Protein AF-A0AAN8W2J1-F1 (afdb_monomer)

Sequence (344 aa):
MVTTVATNALLERKDERIAICVTRDFRDLQQIGNQAHQNIFDLTEIIEVDERIELILGLEKRHSSESVIKGISGDLVRVVRPLNEEAALKPLIKRLLEKGISCSAVVLMHSYTYPQHEILVEKLALNLGLRHVSLCPALTLMVRALPRGLTASVDAYVVPFDEGLSKVNVLFMQSDGGLAAESRFSGHKAVLSGPAERPLIVFDMGGKSTDVSRYAEIAGAIIQAPQLDINTVAVGGYVIPDYFPSIFGPNDDQPLEVKETRENFDDLAKPINSYRKSQDQSGKDMTVQKIALGFVNVANETMRRPIRQWTEIKGHETRNHALACFCGAGPQHACAIARSLGMK

Radius of gyration: 26.15 Å; Cα contacts (8 Å, |Δi|>4): 560; chains: 1; bounding box: 58×49×84 Å

pLDDT: mean 74.49, std 17.51, range [28.78, 94.44]

Solvent-accessible surface area (backbone atoms only — not comparable to full-atom values): 19750 Å² total; per-residue (Å²): 86,84,67,64,59,61,55,45,42,69,72,66,65,78,65,78,50,34,32,37,40,23,28,53,96,41,74,54,50,72,77,56,58,83,76,70,90,67,89,82,64,87,58,58,50,77,43,67,40,73,45,36,66,43,78,62,54,90,84,61,82,82,77,69,99,63,80,72,42,75,27,80,74,68,50,43,32,34,73,79,34,68,76,48,59,76,86,61,45,47,60,56,53,51,54,36,49,75,70,68,31,42,26,23,17,38,40,54,70,63,24,45,32,51,44,64,63,55,55,52,50,43,54,52,40,47,75,76,63,37,79,46,69,25,51,24,53,82,74,41,64,56,92,52,64,60,49,37,35,54,42,17,43,48,20,30,63,37,53,80,70,74,87,78,58,88,88,56,97,59,41,35,42,20,14,73,54,47,76,30,45,69,94,71,54,50,33,66,37,42,49,52,55,73,86,76,98,53,43,26,34,38,34,34,15,37,81,64,41,23,39,36,26,46,48,57,101,69,89,88,72,77,54,92,58,67,62,40,56,66,48,80,44,81,45,62,59,87,80,60,63,94,81,50,78,39,60,35,72,101,78,45,63,34,62,76,67,62,66,62,53,47,52,54,38,54,59,53,38,52,62,54,38,52,54,48,39,75,78,36,78,85,58,78,75,68,51,57,69,57,51,56,50,45,53,56,50,52,46,43,51,62,58,40,50,57,60,47,50,58,36,42,74,74,74,41,64,55,44,76,30,50,78,47,61,33,63,90,28,16,64,79,46,39,66,64,38,36,55,76,48,57,34,125

Mean predicted aligned error: 16.14 Å

Organism: NCBI:txid194707

Nearest PDB structures (foldseek):
  7nsh-assembly1_BS  TM=4.077E-01  e=3.280E-01  Sus scrofa
  8wgq-assembly1_A  TM=5.090E-01  e=2.209E+00  Dickeya chrysanthemi
  1hg1-assembly1_A  TM=5.114E-01  e=2.499E+00  Dickeya chrysanthemi
  5hw0-assembly1_B  TM=5.076E-01  e=3.196E+00  Dickeya chrysanthemi

Structure (mmCIF, N/CA/C/O backbone):
data_AF-A0AAN8W2J1-F1
#
_entry.id   AF-A0AAN8W2J1-F1
#
loop_
_atom_site.group_PDB
_atom_site.id
_atom_site.type_symbol
_atom_site.label_atom_id
_atom_site.label_alt_id
_atom_site.label_comp_id
_atom_site.label_asym_id
_atom_site.label_entity_id
_atom_site.label_seq_id
_atom_site.pdbx_PDB_ins_code
_atom_site.Cartn_x
_atom_site.Cartn_y
_atom_site.Cartn_z
_atom_site.occupancy
_atom_site.B_iso_or_equiv
_atom_site.auth_seq_id
_atom_site.auth_comp_id
_atom_site.auth_asym_id
_atom_site.auth_atom_id
_atom_site.pdbx_PDB_model_num
ATOM 1 N N . MET A 1 1 ? -16.458 -5.686 -6.904 1.00 41.75 1 MET A N 1
ATOM 2 C CA . MET A 1 1 ? -15.872 -6.237 -5.673 1.00 41.75 1 MET A CA 1
ATOM 3 C C . MET A 1 1 ? -14.847 -5.247 -5.151 1.00 41.75 1 MET A C 1
ATOM 5 O O . MET A 1 1 ? -14.019 -4.782 -5.926 1.00 41.75 1 MET A O 1
ATOM 9 N N . VAL A 1 2 ? -14.962 -4.881 -3.875 1.00 40.50 2 VAL A N 1
ATOM 10 C CA . VAL A 1 2 ? -13.971 -4.086 -3.135 1.00 40.50 2 VAL A CA 1
ATOM 11 C C . VAL A 1 2 ? -13.303 -5.064 -2.176 1.00 40.50 2 VAL A C 1
ATOM 13 O O . VAL A 1 2 ? -14.011 -5.817 -1.510 1.00 40.50 2 VAL A O 1
ATOM 16 N N . THR A 1 3 ? -11.974 -5.124 -2.158 1.00 48.91 3 THR A N 1
ATOM 17 C CA . THR A 1 3 ? -11.228 -6.104 -1.359 1.00 48.91 3 THR A CA 1
ATOM 18 C C . THR A 1 3 ? -10.074 -5.425 -0.634 1.00 48.91 3 THR A C 1
ATOM 20 O O . THR A 1 3 ? -9.352 -4.626 -1.222 1.00 48.91 3 THR A O 1
ATOM 23 N N . THR A 1 4 ? -9.895 -5.740 0.650 1.00 48.75 4 THR A N 1
ATOM 24 C CA . THR A 1 4 ? -8.743 -5.289 1.446 1.00 48.75 4 THR A CA 1
ATOM 25 C C . THR A 1 4 ? -7.555 -6.238 1.310 1.00 48.75 4 THR A C 1
ATOM 27 O O . THR A 1 4 ? -6.543 -6.044 1.974 1.00 48.75 4 THR A O 1
ATOM 30 N N . VAL A 1 5 ? -7.660 -7.288 0.487 1.00 57.06 5 VAL A N 1
ATOM 31 C CA . VAL A 1 5 ? -6.642 -8.342 0.420 1.00 57.06 5 VAL A CA 1
ATOM 32 C C . VAL A 1 5 ? -5.320 -7.819 -0.137 1.00 57.06 5 VAL A C 1
ATOM 34 O O . VAL A 1 5 ? -4.280 -8.129 0.427 1.00 57.06 5 VAL A O 1
ATOM 37 N N . ALA A 1 6 ? -5.348 -6.936 -1.140 1.00 53.78 6 ALA A N 1
ATOM 38 C CA . ALA A 1 6 ? -4.148 -6.276 -1.662 1.00 53.78 6 ALA A CA 1
ATOM 39 C C . ALA A 1 6 ? -3.399 -5.474 -0.579 1.00 53.78 6 ALA A C 1
ATOM 41 O O . ALA A 1 6 ? -2.182 -5.584 -0.432 1.00 53.78 6 ALA A O 1
ATOM 42 N N . THR A 1 7 ? -4.137 -4.694 0.214 1.00 52.44 7 THR A N 1
ATOM 43 C CA . THR A 1 7 ? -3.581 -3.906 1.322 1.00 52.44 7 THR A CA 1
ATOM 44 C C . THR A 1 7 ? -3.081 -4.814 2.448 1.00 52.44 7 THR A C 1
ATOM 46 O O . THR A 1 7 ? -1.985 -4.611 2.967 1.00 52.44 7 THR A O 1
ATOM 49 N N . ASN A 1 8 ? -3.839 -5.856 2.794 1.00 54.88 8 ASN A N 1
ATOM 50 C CA . ASN A 1 8 ? -3.467 -6.815 3.832 1.00 54.88 8 ASN A CA 1
ATOM 51 C C . ASN A 1 8 ? -2.242 -7.648 3.435 1.00 54.88 8 ASN A C 1
ATOM 53 O O . ASN A 1 8 ? -1.394 -7.883 4.286 1.00 54.88 8 ASN A O 1
ATOM 57 N N . ALA A 1 9 ? -2.090 -8.031 2.165 1.00 60.47 9 ALA A N 1
ATOM 58 C CA . ALA A 1 9 ? -0.901 -8.722 1.668 1.00 60.47 9 ALA A CA 1
ATOM 59 C C . ALA A 1 9 ? 0.365 -7.877 1.898 1.00 60.47 9 ALA A C 1
ATOM 61 O O . ALA A 1 9 ? 1.359 -8.369 2.437 1.00 60.47 9 ALA A O 1
ATOM 62 N N . LEU A 1 10 ? 0.304 -6.576 1.582 1.00 58.62 10 LEU A N 1
ATOM 63 C CA . LEU A 1 10 ? 1.410 -5.633 1.797 1.00 58.62 10 LEU A CA 1
ATOM 64 C C . LEU A 1 10 ? 1.724 -5.410 3.287 1.00 58.62 10 LEU A C 1
ATOM 66 O O . LEU A 1 10 ? 2.893 -5.304 3.662 1.00 58.62 10 LEU A O 1
ATOM 70 N N . LEU A 1 11 ? 0.697 -5.333 4.141 1.00 55.25 11 LEU A N 1
ATOM 71 C CA . LEU A 1 11 ? 0.857 -5.092 5.580 1.00 55.25 11 LEU A CA 1
ATOM 72 C C . LEU A 1 11 ? 1.322 -6.337 6.342 1.00 55.25 11 LEU A C 1
ATOM 74 O O . LEU A 1 11 ? 2.205 -6.251 7.196 1.00 55.25 11 LEU A O 1
ATOM 78 N N . GLU A 1 12 ? 0.727 -7.492 6.048 1.00 57.38 12 GLU A N 1
ATOM 79 C CA . GLU A 1 12 ? 0.980 -8.744 6.759 1.00 57.38 12 GLU A CA 1
ATOM 80 C C . GLU A 1 12 ? 2.241 -9.460 6.261 1.00 57.38 12 GLU A C 1
ATOM 82 O O . GLU A 1 12 ? 2.747 -10.330 6.971 1.00 57.38 12 GLU A O 1
ATOM 87 N N . ARG A 1 13 ? 2.780 -9.083 5.088 1.00 61.56 13 ARG A N 1
ATOM 88 C CA . ARG A 1 13 ? 3.998 -9.667 4.490 1.00 61.56 13 ARG A CA 1
ATOM 89 C C . ARG A 1 13 ? 3.922 -11.188 4.324 1.00 61.56 13 ARG A C 1
ATOM 91 O O . ARG A 1 13 ? 4.933 -11.881 4.449 1.00 61.56 13 ARG A O 1
ATOM 98 N N . LYS A 1 14 ? 2.716 -11.718 4.120 1.00 53.69 14 LYS A N 1
ATOM 99 C CA . LYS A 1 14 ? 2.457 -13.163 4.139 1.00 53.69 14 LYS A CA 1
ATOM 100 C C . LYS A 1 14 ? 2.644 -13.854 2.787 1.00 53.69 14 LYS A C 1
ATOM 102 O O . LYS A 1 14 ? 2.692 -15.080 2.779 1.00 53.69 14 LYS A O 1
ATOM 107 N N . ASP A 1 15 ? 2.799 -13.101 1.698 1.00 58.34 15 ASP A N 1
ATOM 108 C CA . ASP A 1 15 ? 2.795 -13.641 0.331 1.00 58.34 15 ASP A CA 1
ATOM 109 C C . ASP A 1 15 ? 4.176 -13.720 -0.349 1.00 58.34 15 ASP A C 1
ATOM 111 O O . ASP A 1 15 ? 5.184 -13.226 0.171 1.00 58.34 15 ASP A O 1
ATOM 115 N N . GLU A 1 16 ? 4.190 -14.401 -1.508 1.00 63.56 16 GLU A N 1
ATOM 116 C CA . GLU A 1 16 ? 5.341 -14.823 -2.322 1.00 63.56 16 GLU A CA 1
ATOM 117 C C . GLU A 1 16 ? 6.436 -13.752 -2.480 1.00 63.56 16 GLU A C 1
ATOM 119 O O . GLU A 1 16 ? 6.183 -12.574 -2.730 1.00 63.56 16 GLU A O 1
ATOM 124 N N . ARG A 1 17 ? 7.702 -14.180 -2.384 1.00 76.69 17 ARG A N 1
ATOM 125 C CA . ARG A 1 17 ? 8.853 -13.312 -2.672 1.00 76.69 17 ARG A CA 1
ATOM 126 C C . ARG A 1 17 ? 8.833 -12.928 -4.147 1.00 76.69 17 ARG A C 1
ATOM 128 O O . ARG A 1 17 ? 8.701 -13.801 -5.002 1.00 76.69 17 ARG A O 1
ATOM 135 N N . ILE A 1 18 ? 9.050 -11.649 -4.435 1.00 86.44 18 ILE A N 1
ATOM 136 C CA . ILE A 1 18 ? 9.177 -11.148 -5.807 1.00 86.44 18 ILE A CA 1
ATOM 137 C C . ILE A 1 18 ? 10.634 -10.844 -6.143 1.00 86.44 18 ILE A C 1
ATOM 139 O O . ILE A 1 18 ? 11.455 -10.573 -5.262 1.00 86.44 18 ILE A O 1
ATOM 143 N N . ALA A 1 19 ? 10.952 -10.846 -7.433 1.00 90.12 19 ALA A N 1
ATOM 144 C CA . ALA A 1 19 ? 12.236 -10.369 -7.928 1.00 90.12 19 ALA A CA 1
ATOM 145 C C . ALA A 1 19 ? 12.126 -9.000 -8.594 1.00 90.12 19 ALA A C 1
ATOM 147 O O . ALA A 1 19 ? 11.118 -8.680 -9.219 1.00 90.12 19 ALA A O 1
ATOM 148 N N . ILE A 1 20 ? 13.194 -8.214 -8.538 1.00 90.31 20 ILE A N 1
ATOM 149 C CA . ILE A 1 20 ? 13.268 -6.913 -9.199 1.00 90.31 20 ILE A CA 1
ATOM 150 C C . ILE A 1 20 ? 14.443 -6.923 -10.165 1.00 90.31 20 ILE A C 1
ATOM 152 O O . ILE A 1 20 ? 15.595 -7.034 -9.753 1.00 90.31 20 ILE A O 1
ATOM 156 N N . CYS A 1 21 ? 14.142 -6.789 -11.451 1.00 92.44 21 CYS A N 1
ATOM 157 C CA . CYS A 1 21 ? 15.126 -6.656 -12.514 1.00 92.44 21 CYS A CA 1
ATOM 158 C C . CYS A 1 21 ? 15.455 -5.174 -12.709 1.00 92.44 21 CYS A C 1
ATOM 160 O O . CYS A 1 21 ? 14.606 -4.411 -13.164 1.00 92.44 21 CYS A O 1
ATOM 162 N N . VAL A 1 22 ? 16.677 -4.766 -12.385 1.00 93.19 22 VAL A N 1
ATOM 163 C CA . VAL A 1 22 ? 17.167 -3.389 -12.534 1.00 93.19 22 VAL A CA 1
ATOM 164 C C . VAL A 1 22 ? 18.313 -3.324 -13.532 1.00 93.19 22 VAL A C 1
ATOM 166 O O . VAL A 1 22 ? 19.000 -4.317 -13.754 1.00 93.19 22 VAL A O 1
ATOM 169 N N . THR A 1 23 ? 18.567 -2.157 -14.121 1.00 93.31 23 THR A N 1
ATOM 170 C CA . THR A 1 23 ? 19.783 -1.947 -14.919 1.00 93.31 23 THR A CA 1
ATOM 171 C C . THR A 1 23 ? 21.030 -2.217 -14.066 1.00 93.31 23 THR A C 1
ATOM 173 O O . THR A 1 23 ? 21.083 -1.849 -12.893 1.00 93.31 23 THR A O 1
ATOM 176 N N . ARG A 1 24 ? 22.060 -2.836 -14.649 1.00 91.06 24 ARG A N 1
ATOM 177 C CA . ARG A 1 24 ? 23.347 -3.070 -13.982 1.00 91.06 24 ARG A CA 1
ATOM 178 C C . ARG A 1 24 ? 23.932 -1.782 -13.389 1.00 91.06 24 ARG A C 1
ATOM 180 O O . ARG A 1 24 ? 23.863 -0.717 -14.014 1.00 91.06 24 ARG A O 1
ATOM 187 N N . ASP A 1 25 ? 24.508 -1.921 -12.196 1.00 90.94 25 ASP A N 1
ATOM 188 C CA . ASP A 1 25 ? 25.024 -0.868 -11.313 1.00 90.94 25 ASP A CA 1
ATOM 189 C C . ASP A 1 25 ? 23.933 -0.084 -10.549 1.00 90.94 25 ASP A C 1
ATOM 191 O O . ASP A 1 25 ? 24.246 0.853 -9.817 1.00 90.94 25 ASP A O 1
ATOM 195 N N . PHE A 1 26 ? 22.655 -0.469 -10.678 1.00 89.50 26 PHE A N 1
ATOM 196 C CA . PHE A 1 26 ? 21.522 0.123 -9.947 1.00 89.50 26 PHE A CA 1
ATOM 197 C C . PHE A 1 26 ? 20.881 -0.844 -8.944 1.00 89.50 26 PHE A C 1
ATOM 199 O O . PHE A 1 26 ? 19.748 -0.621 -8.513 1.00 89.50 26 PHE A O 1
ATOM 206 N N . ARG A 1 27 ? 21.596 -1.902 -8.533 1.00 87.31 27 ARG A N 1
ATOM 207 C CA . ARG A 1 27 ? 21.123 -2.867 -7.525 1.00 87.31 27 ARG A CA 1
ATOM 208 C C . ARG A 1 27 ? 20.562 -2.192 -6.275 1.00 87.31 27 ARG A C 1
ATOM 210 O O . ARG A 1 27 ? 19.486 -2.548 -5.810 1.00 87.31 27 ARG A O 1
ATOM 217 N N . ASP A 1 28 ? 21.261 -1.182 -5.776 1.00 83.75 28 ASP A N 1
ATOM 218 C CA . ASP A 1 28 ? 20.924 -0.544 -4.505 1.00 83.75 2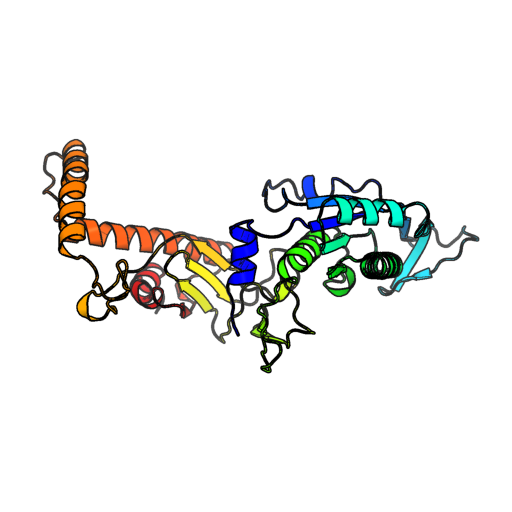8 ASP A CA 1
ATOM 219 C C . ASP A 1 28 ? 19.853 0.550 -4.652 1.00 83.75 28 ASP A C 1
ATOM 221 O O . ASP A 1 28 ? 19.522 1.216 -3.675 1.00 83.75 28 ASP A O 1
ATOM 225 N N . LEU A 1 29 ? 19.273 0.748 -5.846 1.00 82.69 29 LEU A N 1
ATOM 226 C CA . LEU A 1 29 ? 18.317 1.828 -6.123 1.00 82.69 29 LEU A CA 1
ATOM 227 C C . LEU A 1 29 ? 17.147 1.848 -5.127 1.00 82.69 29 LEU A C 1
ATOM 229 O O . LEU A 1 29 ? 16.787 2.915 -4.630 1.00 82.69 29 LEU A O 1
ATOM 233 N N . GLN A 1 30 ? 16.561 0.685 -4.823 1.00 71.50 30 GLN A N 1
ATOM 234 C CA . GLN A 1 30 ? 15.445 0.596 -3.875 1.00 71.50 30 GLN A CA 1
ATOM 235 C C . GLN A 1 30 ? 15.896 0.641 -2.410 1.00 71.50 30 GLN A C 1
ATOM 237 O O . GLN A 1 30 ? 15.172 1.186 -1.581 1.00 71.50 30 GLN A O 1
ATOM 242 N N . GLN A 1 31 ? 17.094 0.135 -2.098 1.00 70.31 31 GLN A N 1
ATOM 243 C CA . GLN A 1 31 ? 17.644 0.144 -0.739 1.00 70.31 31 GLN A CA 1
ATOM 244 C C . GLN A 1 31 ? 18.093 1.546 -0.307 1.00 70.31 31 GLN A C 1
ATOM 246 O O . GLN A 1 31 ? 17.841 1.958 0.823 1.00 70.31 31 GLN A O 1
ATOM 251 N N . ILE A 1 32 ? 18.732 2.299 -1.207 1.00 73.81 32 ILE A N 1
ATOM 252 C CA . ILE A 1 32 ? 19.079 3.711 -0.996 1.00 73.81 32 ILE A CA 1
ATOM 253 C C . ILE A 1 32 ? 17.794 4.533 -0.833 1.00 73.81 32 ILE A C 1
ATOM 255 O O . ILE A 1 32 ? 17.725 5.442 0.004 1.00 73.81 32 ILE A O 1
ATOM 259 N N . GLY A 1 33 ? 16.764 4.196 -1.618 1.00 68.50 33 GLY A N 1
ATOM 260 C CA . GLY A 1 33 ? 15.459 4.835 -1.558 1.00 68.50 33 GLY A CA 1
ATOM 261 C C . GLY A 1 33 ? 15.574 6.356 -1.692 1.00 68.50 33 GLY A C 1
ATOM 262 O O . GLY A 1 33 ? 16.269 6.880 -2.562 1.00 68.50 33 GLY A O 1
ATOM 263 N N . ASN A 1 34 ? 14.889 7.079 -0.809 1.00 59.88 34 ASN A N 1
ATOM 264 C CA . ASN A 1 34 ? 14.956 8.538 -0.680 1.00 59.88 34 ASN A CA 1
ATOM 265 C C . ASN A 1 34 ? 15.568 8.980 0.666 1.00 59.88 34 ASN A C 1
ATOM 267 O O . ASN A 1 34 ? 15.255 10.070 1.138 1.00 59.88 34 ASN A O 1
ATOM 271 N N . GLN A 1 35 ? 16.389 8.130 1.300 1.00 51.44 35 GLN A N 1
ATOM 272 C CA . GLN A 1 35 ? 16.934 8.306 2.660 1.00 51.44 35 GLN A CA 1
ATOM 273 C C . GLN A 1 35 ? 15.902 8.286 3.810 1.00 51.44 35 GLN A C 1
ATOM 275 O O . GLN A 1 35 ? 16.305 8.256 4.972 1.00 51.44 35 GLN A O 1
ATOM 280 N N . ALA A 1 36 ? 14.594 8.210 3.538 1.00 44.78 36 ALA A N 1
ATOM 281 C CA . ALA A 1 36 ? 13.583 7.931 4.556 1.00 44.78 36 ALA A CA 1
ATOM 282 C C . ALA A 1 36 ? 13.454 6.408 4.719 1.00 44.78 36 ALA A C 1
ATOM 284 O O . ALA A 1 36 ? 12.937 5.719 3.844 1.00 44.78 36 ALA A O 1
ATOM 285 N N . HIS A 1 37 ? 13.984 5.860 5.813 1.00 40.16 37 HIS A N 1
ATOM 286 C CA . HIS A 1 37 ? 13.966 4.418 6.066 1.00 40.16 37 HIS A CA 1
ATOM 287 C C . HIS A 1 37 ? 12.534 3.919 6.296 1.00 40.16 37 HIS A C 1
ATOM 289 O O . HIS A 1 37 ? 11.966 4.089 7.373 1.00 40.16 37 HIS A O 1
ATOM 295 N N . GLN A 1 38 ? 11.958 3.281 5.281 1.00 48.31 38 GLN A N 1
ATOM 296 C CA . GLN A 1 38 ? 10.734 2.497 5.390 1.00 48.31 38 GLN A CA 1
ATOM 297 C C . GLN A 1 38 ? 11.053 1.092 4.869 1.00 48.31 38 GLN A C 1
ATOM 299 O O . GLN A 1 38 ? 11.188 0.895 3.664 1.00 48.31 38 GLN A O 1
ATOM 304 N N . ASN A 1 39 ? 11.212 0.119 5.773 1.00 51.28 39 ASN A N 1
ATOM 305 C CA . ASN A 1 39 ? 11.564 -1.278 5.462 1.00 51.28 39 ASN A CA 1
ATOM 306 C C . ASN A 1 39 ? 10.396 -2.035 4.799 1.00 51.28 39 ASN A C 1
ATOM 308 O O . ASN A 1 39 ? 9.981 -3.085 5.283 1.00 51.28 39 ASN A O 1
ATOM 312 N N . ILE A 1 40 ? 9.798 -1.485 3.744 1.00 48.09 40 ILE A N 1
ATOM 313 C CA . ILE A 1 40 ? 8.617 -2.050 3.076 1.00 48.09 40 ILE A CA 1
ATOM 314 C C . ILE A 1 40 ? 9.027 -3.182 2.106 1.00 48.09 40 ILE A C 1
ATOM 316 O O . ILE A 1 40 ? 8.213 -4.048 1.814 1.00 48.09 40 ILE A O 1
ATOM 320 N N . PHE A 1 41 ? 10.301 -3.255 1.682 1.00 52.31 41 PHE A N 1
ATOM 321 C CA . PHE A 1 41 ? 10.753 -4.127 0.578 1.00 52.31 41 PHE A CA 1
ATOM 322 C C . PHE A 1 41 ? 11.836 -5.166 0.930 1.00 52.31 41 PHE A C 1
ATOM 324 O O . PHE A 1 41 ? 12.511 -5.672 0.034 1.00 52.31 41 PHE A O 1
ATOM 331 N N . ASP A 1 42 ? 11.960 -5.566 2.201 1.00 54.66 42 ASP A N 1
ATOM 332 C CA . ASP A 1 42 ? 12.907 -6.611 2.661 1.00 54.66 42 ASP A CA 1
ATOM 333 C C . ASP A 1 42 ? 12.678 -8.015 2.035 1.00 54.66 42 ASP A C 1
ATOM 335 O O . ASP A 1 42 ? 13.416 -8.956 2.318 1.00 54.66 42 ASP A O 1
ATOM 339 N N . LEU A 1 43 ? 11.662 -8.181 1.179 1.00 54.50 43 LEU A N 1
ATOM 340 C CA . LEU A 1 43 ? 11.258 -9.448 0.552 1.00 54.50 43 LEU A CA 1
ATOM 341 C C . LEU A 1 43 ? 11.665 -9.581 -0.928 1.00 54.50 43 LEU A C 1
ATOM 343 O O . LEU A 1 43 ? 11.105 -10.414 -1.642 1.00 54.50 43 LEU A O 1
ATOM 347 N N . THR A 1 44 ? 12.611 -8.768 -1.404 1.00 68.00 44 THR A N 1
ATOM 348 C CA . THR A 1 44 ? 12.903 -8.630 -2.840 1.00 68.00 44 THR A CA 1
ATOM 349 C C . THR A 1 44 ? 14.266 -9.212 -3.231 1.00 68.00 44 THR A C 1
ATOM 351 O O . THR A 1 44 ? 15.304 -8.863 -2.673 1.00 68.00 44 THR A O 1
ATOM 354 N N . GLU A 1 45 ? 14.282 -10.118 -4.212 1.00 84.19 45 GLU A N 1
ATOM 355 C CA . GLU A 1 45 ? 15.525 -10.592 -4.838 1.00 84.19 45 GLU A CA 1
ATOM 356 C C . GLU A 1 45 ? 15.884 -9.667 -6.007 1.00 84.19 45 GLU A C 1
ATOM 358 O O . GLU A 1 45 ? 15.109 -9.524 -6.949 1.00 84.19 45 GLU A O 1
ATOM 363 N N . ILE A 1 46 ? 17.059 -9.042 -5.976 1.00 87.19 46 ILE A N 1
ATOM 364 C CA . ILE A 1 46 ? 17.455 -8.069 -7.003 1.00 87.19 46 ILE A CA 1
ATOM 365 C C . ILE A 1 46 ? 18.317 -8.737 -8.076 1.00 87.19 46 ILE A C 1
ATOM 367 O O . ILE A 1 46 ? 19.314 -9.393 -7.766 1.00 87.19 46 ILE A O 1
ATOM 371 N N . ILE A 1 47 ? 17.955 -8.518 -9.339 1.00 88.81 47 ILE A N 1
ATOM 372 C CA . ILE A 1 47 ? 18.697 -8.941 -10.525 1.00 88.81 47 ILE A CA 1
ATOM 373 C C . ILE A 1 47 ? 19.188 -7.723 -11.284 1.00 88.81 47 ILE A C 1
ATOM 375 O O . ILE A 1 47 ? 18.416 -6.830 -11.610 1.00 88.81 47 ILE A O 1
ATOM 379 N N . GLU A 1 48 ? 20.466 -7.740 -11.641 1.00 90.56 48 GLU A N 1
ATOM 380 C CA . GLU A 1 48 ? 21.062 -6.739 -12.512 1.00 90.56 48 GLU A CA 1
ATOM 381 C C . GLU A 1 48 ? 21.060 -7.213 -13.966 1.00 90.56 48 GLU A C 1
ATOM 383 O O . GLU A 1 48 ? 21.643 -8.240 -14.314 1.00 90.56 48 GLU A O 1
ATOM 388 N N . VAL A 1 49 ? 20.403 -6.438 -14.818 1.00 89.62 49 VAL A N 1
ATOM 389 C CA . VAL A 1 49 ? 20.306 -6.647 -16.256 1.00 89.62 49 VAL A CA 1
ATOM 390 C C . VAL A 1 49 ? 21.384 -5.816 -16.937 1.00 89.62 49 VAL A C 1
ATOM 392 O O . VAL A 1 49 ? 21.431 -4.592 -16.799 1.00 89.62 49 VAL A O 1
ATOM 395 N N . ASP A 1 50 ? 22.269 -6.488 -17.671 1.00 90.88 50 ASP A N 1
ATOM 396 C CA . ASP A 1 50 ? 23.392 -5.845 -18.349 1.00 90.88 50 ASP A CA 1
ATOM 397 C C . ASP A 1 50 ? 22.960 -5.184 -19.668 1.00 90.88 50 ASP A C 1
ATOM 399 O O . ASP A 1 50 ? 23.181 -5.699 -20.762 1.00 90.88 50 ASP A O 1
ATOM 403 N N . GLU A 1 51 ? 22.297 -4.039 -19.543 1.00 90.31 51 GLU A N 1
ATOM 404 C CA . GLU A 1 51 ? 21.821 -3.199 -20.640 1.00 90.31 51 GLU A CA 1
ATOM 405 C C . GLU A 1 51 ? 22.156 -1.727 -20.361 1.00 90.31 51 GLU A C 1
ATOM 407 O O . GLU A 1 51 ? 22.410 -1.343 -19.215 1.00 90.31 51 GLU A O 1
ATOM 412 N N . ARG A 1 52 ? 22.219 -0.890 -21.401 1.00 92.25 52 ARG A N 1
ATOM 413 C CA . ARG A 1 52 ? 22.427 0.550 -21.218 1.00 92.25 52 ARG A CA 1
ATOM 414 C C . ARG A 1 52 ? 21.795 1.351 -22.347 1.00 92.25 52 ARG A C 1
ATOM 416 O O . ARG A 1 52 ? 22.230 1.274 -23.499 1.00 92.25 52 ARG A O 1
ATOM 423 N N . ILE A 1 53 ? 20.839 2.189 -21.964 1.00 91.38 53 ILE A N 1
ATOM 424 C CA . ILE A 1 53 ? 20.291 3.273 -22.775 1.00 91.38 53 ILE A CA 1
ATOM 425 C C . ILE A 1 53 ? 20.855 4.608 -22.287 1.00 91.38 53 ILE A C 1
ATOM 427 O O . ILE A 1 53 ? 20.898 4.867 -21.086 1.00 91.38 53 ILE A O 1
ATOM 431 N N . GLU A 1 54 ? 21.264 5.459 -23.222 1.00 89.94 54 GLU A N 1
ATOM 432 C CA . GLU A 1 54 ? 21.761 6.811 -22.965 1.00 89.94 54 GLU A CA 1
ATOM 433 C C . GLU A 1 54 ? 20.876 7.852 -23.661 1.00 89.94 54 GLU A C 1
ATOM 435 O O . GLU A 1 54 ? 20.425 7.642 -24.789 1.00 89.94 54 GLU A O 1
ATOM 440 N N . LEU A 1 55 ? 20.621 8.980 -22.993 1.00 88.62 55 LEU A N 1
ATOM 441 C CA . LEU A 1 55 ? 19.905 10.120 -23.568 1.00 88.62 55 LEU A CA 1
ATOM 442 C C . LEU A 1 55 ? 20.880 11.047 -24.294 1.00 88.62 55 LEU A C 1
ATOM 444 O O . LEU A 1 55 ? 21.835 11.533 -23.696 1.00 88.62 55 LEU A O 1
ATOM 448 N N . ILE A 1 56 ? 20.588 11.376 -25.550 1.00 84.81 56 ILE A N 1
ATOM 449 C CA . ILE A 1 56 ? 21.389 12.325 -26.324 1.00 84.81 56 ILE A CA 1
ATOM 450 C C . ILE A 1 56 ? 20.859 13.740 -26.092 1.00 84.81 56 ILE A C 1
ATOM 452 O O . ILE A 1 56 ? 19.801 14.127 -26.598 1.00 84.81 56 ILE A O 1
ATOM 456 N N . LEU A 1 57 ? 21.628 14.542 -25.356 1.00 77.44 57 LEU A N 1
ATOM 457 C CA . LEU A 1 57 ? 21.326 15.951 -25.110 1.00 77.44 57 LEU A CA 1
ATOM 458 C C . LEU A 1 57 ? 21.837 16.833 -26.262 1.00 77.44 57 LEU A C 1
ATOM 460 O O . LEU A 1 57 ? 22.799 16.509 -26.955 1.00 77.44 57 LEU A O 1
ATOM 464 N N . GLY A 1 58 ? 21.174 17.971 -26.493 1.00 63.00 58 GLY A N 1
ATOM 465 C CA . GLY A 1 58 ? 21.260 18.761 -27.734 1.00 63.00 58 GLY A CA 1
ATOM 466 C C . GLY A 1 58 ? 22.651 19.207 -28.218 1.00 63.00 58 GLY A C 1
ATOM 467 O O . GLY A 1 58 ? 22.767 19.577 -29.386 1.00 63.00 58 GLY A O 1
ATOM 468 N N . LEU A 1 59 ? 23.689 19.150 -27.378 1.00 55.03 59 LEU A N 1
ATOM 469 C CA . LEU A 1 59 ? 25.070 19.512 -27.724 1.00 55.03 59 LEU A CA 1
ATOM 470 C C . LEU A 1 59 ? 25.856 18.367 -28.395 1.00 55.03 59 LEU A C 1
ATOM 472 O O . LEU A 1 59 ? 26.815 18.637 -29.113 1.00 55.03 59 LEU A O 1
ATOM 476 N N . GLU A 1 60 ? 25.422 17.112 -28.249 1.00 55.66 60 GLU A N 1
ATOM 477 C CA . GLU A 1 60 ? 26.116 15.926 -28.785 1.00 55.66 60 GLU A CA 1
ATOM 478 C C . GLU A 1 60 ? 25.630 15.489 -30.175 1.00 55.66 60 GLU A C 1
ATOM 480 O O . GLU A 1 60 ? 26.165 14.556 -30.772 1.00 55.66 60 GLU A O 1
ATOM 485 N N . LYS A 1 61 ? 24.663 16.212 -30.755 1.00 53.62 61 LYS A N 1
ATOM 486 C CA . LYS A 1 61 ? 24.075 15.928 -32.081 1.00 53.62 61 LYS A CA 1
ATOM 487 C C . LYS A 1 61 ? 25.072 15.953 -33.253 1.00 53.62 61 LYS A C 1
ATOM 489 O O . LYS A 1 61 ? 24.668 15.698 -34.383 1.00 53.62 61 LYS A O 1
ATOM 494 N N . ARG A 1 62 ? 26.338 16.325 -33.028 1.00 49.72 62 ARG A N 1
ATOM 495 C CA . ARG A 1 62 ? 27.312 16.621 -34.091 1.00 49.72 62 ARG A CA 1
ATOM 496 C C . ARG A 1 62 ? 28.324 15.509 -34.387 1.00 49.72 62 ARG A C 1
ATOM 498 O O . ARG A 1 62 ? 28.955 15.596 -35.434 1.00 49.72 62 ARG A O 1
ATOM 505 N N . HIS A 1 63 ? 28.469 14.475 -33.548 1.00 50.56 63 HIS A N 1
ATOM 506 C CA . HIS A 1 63 ? 29.592 13.528 -33.689 1.00 50.56 63 HIS A CA 1
ATOM 507 C C . HIS A 1 63 ? 29.297 12.059 -33.330 1.00 50.56 63 HIS A C 1
ATOM 509 O O . HIS A 1 63 ? 30.087 11.437 -32.626 1.00 50.56 63 HIS A O 1
ATOM 515 N N . SER A 1 64 ? 28.225 11.442 -33.837 1.00 52.56 64 SER A N 1
ATOM 516 C CA . SER A 1 64 ? 28.124 9.974 -33.758 1.00 52.56 64 SER A CA 1
ATOM 517 C C . SER A 1 64 ? 27.598 9.345 -35.044 1.00 52.56 64 SER A C 1
ATOM 519 O O . SER A 1 64 ? 26.473 9.599 -35.458 1.00 52.56 64 SER A O 1
ATOM 521 N N . SER A 1 65 ? 28.413 8.471 -35.630 1.00 55.75 65 SER A N 1
ATOM 522 C CA . SER A 1 65 ? 28.073 7.498 -36.677 1.00 55.75 65 SER A CA 1
ATOM 523 C C . SER A 1 65 ? 27.239 6.311 -36.157 1.00 55.75 65 SER A C 1
ATOM 525 O O . SER A 1 65 ? 26.974 5.372 -36.902 1.00 55.75 65 SER A O 1
ATOM 527 N N . GLU A 1 66 ? 26.821 6.343 -34.889 1.00 61.94 66 GLU A N 1
ATOM 528 C CA . GLU A 1 66 ? 25.965 5.335 -34.260 1.00 61.94 66 GLU A CA 1
ATOM 529 C C . GLU A 1 66 ? 24.477 5.643 -34.472 1.00 61.94 66 GLU A C 1
ATOM 531 O O . GLU A 1 66 ? 24.054 6.800 -34.520 1.00 61.94 66 GLU A O 1
ATOM 536 N N . SER A 1 67 ? 23.671 4.585 -34.594 1.00 72.50 67 SER A N 1
ATOM 537 C CA . SER A 1 67 ? 22.230 4.665 -34.829 1.00 72.50 67 SER A CA 1
ATOM 538 C C . SER A 1 67 ? 21.506 5.302 -33.641 1.00 72.50 67 SER A C 1
ATOM 540 O O . SER A 1 67 ? 21.274 4.658 -32.616 1.00 72.50 67 SER A O 1
ATOM 542 N N . VAL A 1 68 ? 21.131 6.571 -33.791 1.00 84.38 68 VAL A N 1
ATOM 543 C CA . VAL A 1 68 ? 20.271 7.288 -32.846 1.00 84.38 68 VAL A CA 1
ATOM 544 C C . VAL A 1 68 ? 18.818 6.887 -33.074 1.00 84.38 68 VAL A C 1
ATOM 546 O O . VAL A 1 68 ? 18.334 6.901 -34.206 1.00 84.38 68 VAL A O 1
ATOM 549 N N . ILE A 1 69 ? 18.107 6.571 -31.996 1.00 89.00 69 ILE A N 1
ATOM 550 C CA . ILE A 1 69 ? 16.693 6.197 -32.033 1.00 89.00 69 ILE A CA 1
ATOM 551 C C . ILE A 1 69 ? 15.885 7.308 -31.365 1.00 89.00 69 ILE A C 1
ATOM 553 O O . ILE A 1 69 ? 16.295 7.871 -30.355 1.00 89.00 69 ILE A O 1
ATOM 557 N N . LYS A 1 70 ? 14.721 7.641 -31.921 1.00 88.88 70 LYS A N 1
ATOM 558 C CA . LYS A 1 70 ? 13.767 8.532 -31.256 1.00 88.88 70 LYS A CA 1
ATOM 559 C C . LYS A 1 70 ? 12.865 7.698 -30.344 1.00 88.88 70 LYS A C 1
ATOM 561 O O . LYS A 1 70 ? 12.143 6.834 -30.836 1.00 88.88 70 LYS A O 1
ATOM 566 N N . GLY A 1 71 ? 12.936 7.937 -29.039 1.00 86.75 71 GLY A N 1
ATOM 567 C CA . GLY A 1 71 ? 12.102 7.289 -28.031 1.00 86.75 71 GLY A CA 1
ATOM 568 C C . GLY A 1 71 ? 10.654 7.784 -28.052 1.00 86.75 71 GLY A C 1
ATOM 569 O O . GLY A 1 71 ? 10.320 8.777 -28.707 1.00 86.75 71 GLY A O 1
ATOM 570 N N . ILE A 1 72 ? 9.777 7.097 -27.319 1.00 87.50 72 ILE A N 1
ATOM 571 C CA . ILE A 1 72 ? 8.326 7.361 -27.317 1.00 87.50 72 ILE A CA 1
ATOM 572 C C . ILE A 1 72 ? 7.963 8.729 -26.725 1.00 87.50 72 ILE A C 1
ATOM 574 O O . ILE A 1 72 ? 6.974 9.329 -27.137 1.00 87.50 72 ILE A O 1
ATOM 578 N N . SER A 1 73 ? 8.783 9.258 -25.812 1.00 83.00 73 SER A N 1
ATOM 579 C CA . SER A 1 73 ? 8.634 10.612 -25.256 1.00 83.00 73 SER A CA 1
ATOM 580 C C . SER A 1 73 ? 9.062 11.715 -26.234 1.00 83.00 73 SER A C 1
ATOM 582 O O . SER A 1 73 ? 8.846 12.894 -25.970 1.00 83.00 73 SER A O 1
ATOM 584 N N . GLY A 1 74 ? 9.682 11.349 -27.360 1.00 83.94 74 GLY A N 1
ATOM 585 C CA . GLY A 1 74 ? 10.296 12.275 -28.308 1.00 83.94 74 GLY A CA 1
ATOM 586 C C . GLY A 1 74 ? 11.781 12.546 -28.057 1.00 83.94 74 GLY A C 1
ATOM 587 O O . GLY A 1 74 ? 12.415 13.168 -28.914 1.00 83.94 74 GLY A O 1
ATOM 588 N N . ASP A 1 75 ? 12.335 12.050 -26.946 1.00 86.81 75 ASP A N 1
ATOM 589 C CA . ASP A 1 75 ? 13.764 12.120 -26.641 1.00 86.81 75 ASP A CA 1
ATOM 590 C C . ASP A 1 75 ? 14.589 11.302 -27.643 1.00 86.81 75 ASP A C 1
ATOM 592 O O . ASP A 1 75 ? 14.127 10.307 -28.203 1.00 86.81 75 ASP A O 1
ATOM 596 N N . LEU A 1 76 ? 15.831 11.720 -27.878 1.00 89.62 76 LEU A N 1
ATOM 597 C CA . LEU A 1 76 ? 16.782 10.939 -28.662 1.00 89.62 76 LEU A CA 1
ATOM 598 C C . LEU A 1 76 ? 17.564 10.035 -27.718 1.00 89.62 76 LEU A C 1
ATOM 600 O O . LEU A 1 76 ? 18.159 10.509 -26.753 1.00 89.62 76 LEU A O 1
ATOM 604 N N . VAL A 1 77 ? 17.568 8.744 -28.014 1.00 90.69 77 VAL A N 1
ATOM 605 C CA . VAL A 1 77 ? 18.243 7.723 -27.222 1.00 90.69 77 VAL A CA 1
ATOM 606 C C . VAL A 1 77 ? 19.275 6.984 -28.057 1.00 90.69 77 VAL A C 1
ATOM 608 O O . VAL A 1 77 ? 19.144 6.833 -29.276 1.00 90.69 77 VAL A O 1
ATOM 611 N N . ARG A 1 78 ? 20.299 6.493 -27.371 1.00 91.12 78 ARG A N 1
ATOM 612 C CA . ARG A 1 78 ? 21.318 5.607 -27.912 1.00 91.12 78 ARG A CA 1
ATOM 613 C C . ARG A 1 78 ? 21.328 4.309 -27.122 1.00 91.12 78 ARG A C 1
ATOM 615 O O . ARG A 1 78 ? 21.350 4.327 -25.893 1.00 91.12 78 ARG A O 1
ATOM 622 N N . VAL A 1 79 ? 21.339 3.188 -27.833 1.00 91.56 79 VAL A N 1
ATOM 623 C CA . VAL A 1 79 ? 21.550 1.872 -27.226 1.00 91.56 79 VAL A CA 1
ATOM 624 C C . VAL A 1 79 ? 23.056 1.661 -27.102 1.00 91.56 79 VAL A C 1
ATOM 626 O O . VAL A 1 79 ? 23.706 1.250 -28.057 1.00 91.56 79 VAL A O 1
ATOM 629 N N . VAL A 1 80 ? 23.617 1.991 -25.939 1.00 90.25 80 VAL A N 1
ATOM 630 C CA . VAL A 1 80 ? 25.055 1.834 -25.653 1.00 90.25 80 VAL A CA 1
ATOM 631 C C . VAL A 1 80 ? 25.394 0.367 -25.410 1.00 90.25 80 VAL A C 1
ATOM 633 O O . VAL A 1 80 ? 26.453 -0.116 -25.805 1.00 90.25 80 VAL A O 1
ATOM 636 N N . ARG A 1 81 ? 24.479 -0.363 -24.767 1.00 90.50 81 ARG A N 1
ATOM 637 C CA . ARG A 1 81 ? 24.598 -1.804 -24.558 1.00 90.50 81 ARG A CA 1
ATOM 638 C C . ARG A 1 81 ? 23.244 -2.466 -24.818 1.00 90.50 81 ARG A C 1
ATOM 640 O O . ARG A 1 81 ? 22.309 -2.206 -24.056 1.00 90.50 81 ARG A O 1
ATOM 647 N N . PRO A 1 82 ? 23.117 -3.277 -25.884 1.00 90.44 82 PRO A N 1
ATOM 648 C CA . PRO A 1 82 ? 21.880 -3.987 -26.168 1.00 90.44 82 PRO A CA 1
ATOM 649 C C . PRO A 1 82 ? 21.645 -5.080 -25.127 1.00 90.44 82 PRO A C 1
ATOM 651 O O . PRO A 1 82 ? 22.593 -5.626 -24.557 1.00 90.44 82 PRO A O 1
ATOM 654 N N . LEU A 1 83 ? 20.378 -5.422 -24.914 1.00 88.56 83 LEU A N 1
ATOM 655 C CA . LEU A 1 83 ? 20.006 -6.527 -24.042 1.00 88.56 83 LEU A CA 1
ATOM 656 C C . LEU A 1 83 ? 20.558 -7.858 -24.584 1.00 88.56 83 LEU A C 1
ATOM 658 O O . LEU A 1 83 ? 20.314 -8.219 -25.734 1.00 88.56 83 LEU A O 1
ATOM 662 N N . ASN A 1 84 ? 21.272 -8.610 -23.743 1.00 87.50 84 ASN A N 1
ATOM 663 C CA . ASN A 1 84 ? 21.724 -9.964 -24.067 1.00 87.50 84 ASN A CA 1
ATOM 664 C C . ASN A 1 84 ? 20.809 -11.011 -23.410 1.00 87.50 84 ASN A C 1
ATOM 666 O O . ASN A 1 84 ? 21.014 -11.414 -22.262 1.00 87.50 84 ASN A O 1
ATOM 670 N N . GLU A 1 85 ? 19.788 -11.436 -24.153 1.00 80.06 85 GLU A N 1
ATOM 671 C CA . GLU A 1 85 ? 18.742 -12.349 -23.676 1.00 80.06 85 GLU A CA 1
ATOM 672 C C . GLU A 1 85 ? 19.288 -13.732 -23.271 1.00 80.06 85 GLU A C 1
ATOM 674 O O . GLU A 1 85 ? 19.020 -14.219 -22.171 1.00 80.06 85 GLU A O 1
ATOM 679 N N . GLU A 1 86 ? 20.089 -14.365 -24.132 1.00 77.00 86 GLU A N 1
ATOM 680 C CA . GLU A 1 86 ? 20.521 -15.760 -23.955 1.00 77.00 86 GLU A CA 1
ATOM 681 C C . GLU A 1 86 ? 21.657 -15.922 -22.937 1.00 77.00 86 GLU A C 1
ATOM 683 O O . GLU A 1 86 ? 21.575 -16.783 -22.060 1.00 77.00 86 GLU A O 1
ATOM 688 N N . ALA A 1 87 ? 22.722 -15.118 -23.029 1.00 75.19 87 ALA A N 1
ATOM 689 C CA . ALA A 1 87 ? 23.930 -15.357 -22.234 1.00 75.19 87 ALA A CA 1
ATOM 690 C C . ALA A 1 87 ? 23.884 -14.706 -20.844 1.00 75.19 87 ALA A C 1
ATOM 692 O O . ALA A 1 87 ? 24.493 -15.231 -19.912 1.00 75.19 87 ALA A O 1
ATOM 693 N N . ALA A 1 88 ? 23.180 -13.579 -20.694 1.00 79.19 88 ALA A N 1
ATOM 694 C CA . ALA A 1 88 ? 23.144 -12.830 -19.439 1.00 79.19 88 ALA A CA 1
ATOM 695 C C . ALA A 1 88 ? 21.819 -13.008 -18.687 1.00 79.19 88 ALA A C 1
ATOM 697 O O . ALA A 1 88 ? 21.832 -13.289 -17.491 1.00 79.19 88 ALA A O 1
ATOM 698 N N . LEU A 1 89 ? 20.676 -12.885 -19.368 1.00 85.75 89 LEU A N 1
ATOM 699 C CA . LEU A 1 89 ? 19.378 -12.782 -18.695 1.00 85.75 89 LEU A CA 1
ATOM 700 C C . LEU A 1 89 ? 18.745 -14.145 -18.360 1.00 85.75 89 LEU A C 1
ATOM 702 O O . LEU A 1 89 ? 18.251 -14.351 -17.251 1.00 85.75 89 LEU A O 1
ATOM 706 N N . LYS A 1 90 ? 18.805 -15.111 -19.282 1.00 89.56 90 LYS A N 1
ATOM 707 C CA . LYS A 1 90 ? 18.233 -16.458 -19.106 1.00 89.56 90 LYS A CA 1
ATOM 708 C C . LYS A 1 90 ? 18.764 -17.217 -17.874 1.00 89.56 90 LYS A C 1
ATOM 710 O O . LYS A 1 90 ? 17.941 -17.798 -17.163 1.00 89.56 90 LYS A O 1
ATOM 715 N N . PRO A 1 91 ? 20.078 -17.223 -17.556 1.00 89.94 91 PRO A N 1
ATOM 716 C CA . PRO A 1 91 ? 20.580 -17.866 -16.337 1.00 89.94 91 PRO A CA 1
ATOM 717 C C . PRO A 1 91 ? 20.071 -17.193 -15.056 1.00 89.94 91 PRO A C 1
ATOM 719 O O . PRO A 1 91 ? 19.762 -17.876 -14.081 1.00 89.94 91 PRO A O 1
ATOM 722 N N . LEU A 1 92 ? 19.950 -15.861 -15.067 1.00 88.62 92 LEU A N 1
ATOM 723 C CA . LEU A 1 92 ? 19.470 -15.084 -13.923 1.00 88.62 92 LEU A CA 1
ATOM 724 C C . LEU A 1 92 ? 17.996 -15.388 -13.631 1.00 88.62 92 LEU A C 1
ATOM 726 O O . LEU A 1 92 ? 17.643 -15.634 -12.480 1.00 88.62 92 LEU A O 1
ATOM 730 N N . ILE A 1 93 ? 17.162 -15.470 -14.672 1.00 89.31 93 ILE A N 1
ATOM 731 C CA . ILE A 1 93 ? 15.747 -15.839 -14.546 1.00 89.31 93 ILE A CA 1
ATOM 732 C C . ILE A 1 93 ? 15.583 -17.279 -14.039 1.00 89.31 93 ILE A C 1
ATOM 734 O O . ILE A 1 93 ? 14.793 -17.524 -13.131 1.00 89.31 93 ILE A O 1
ATOM 738 N N . LYS A 1 94 ? 16.357 -18.239 -14.563 1.00 91.12 94 LYS A N 1
ATOM 739 C CA . LYS A 1 94 ? 16.315 -19.630 -14.074 1.00 91.12 94 LYS A CA 1
ATOM 740 C C . LYS A 1 94 ? 16.632 -19.726 -12.581 1.00 91.12 94 LYS A C 1
ATOM 742 O O . LYS A 1 94 ? 15.937 -20.429 -11.854 1.00 91.12 94 LYS A O 1
ATOM 747 N N . ARG A 1 95 ? 17.616 -18.956 -12.114 1.00 90.38 95 ARG A N 1
ATOM 748 C CA . ARG A 1 95 ? 17.975 -18.880 -10.693 1.00 90.38 95 ARG A CA 1
ATOM 749 C C . ARG A 1 95 ? 16.839 -18.330 -9.817 1.00 90.38 95 ARG A C 1
ATOM 751 O O . ARG A 1 95 ? 16.755 -18.708 -8.653 1.00 90.38 95 ARG A O 1
ATOM 758 N N . LEU A 1 96 ? 15.969 -17.457 -10.338 1.00 89.62 96 LEU A N 1
ATOM 759 C CA . LEU A 1 96 ? 14.770 -17.012 -9.606 1.00 89.62 96 LEU A CA 1
ATOM 760 C C . LEU A 1 96 ? 13.771 -18.143 -9.413 1.00 89.62 96 LEU A C 1
ATOM 762 O O . LEU A 1 96 ? 13.285 -18.350 -8.303 1.00 89.62 96 LEU A O 1
ATOM 766 N N . LEU A 1 97 ? 13.502 -18.883 -10.485 1.00 88.94 97 LEU A N 1
ATOM 767 C CA . LEU A 1 97 ? 12.559 -19.996 -10.460 1.00 88.94 97 LEU A CA 1
ATOM 768 C C . LEU A 1 97 ? 13.042 -21.101 -9.511 1.00 88.94 97 LEU A C 1
ATOM 770 O O . LEU A 1 97 ? 12.254 -21.622 -8.729 1.00 88.94 97 LEU A O 1
ATOM 774 N N . GLU A 1 98 ? 14.348 -21.390 -9.489 1.00 90.06 98 GLU A N 1
ATOM 775 C CA . GLU A 1 98 ? 14.967 -22.309 -8.517 1.00 90.06 98 GLU A CA 1
ATOM 776 C C . GLU A 1 98 ? 14.790 -21.853 -7.060 1.00 90.06 98 GLU A C 1
ATOM 778 O O . GLU A 1 98 ? 14.696 -22.679 -6.154 1.00 90.06 98 GLU A O 1
ATOM 783 N N . LYS A 1 99 ? 14.716 -20.538 -6.822 1.00 88.06 99 LYS A N 1
ATOM 784 C CA . LYS A 1 99 ? 14.423 -19.951 -5.506 1.00 88.06 99 LYS A CA 1
ATOM 785 C C . LYS A 1 99 ? 12.926 -19.920 -5.171 1.00 88.06 99 LYS A C 1
ATOM 787 O O . LYS A 1 99 ? 12.571 -19.434 -4.098 1.00 88.06 99 LYS A O 1
ATOM 792 N N . GLY A 1 100 ? 12.063 -20.412 -6.062 1.00 86.81 100 GLY A N 1
ATOM 793 C CA . GLY A 1 100 ? 10.609 -20.380 -5.906 1.00 86.81 100 GLY A CA 1
ATOM 794 C C . GLY A 1 100 ? 9.987 -19.003 -6.147 1.00 86.81 100 GLY A C 1
ATOM 795 O O . GLY A 1 100 ? 8.868 -18.766 -5.710 1.00 86.81 100 GLY A O 1
ATOM 796 N N . ILE A 1 101 ? 10.701 -18.085 -6.807 1.00 88.56 101 ILE A N 1
ATOM 797 C CA . ILE A 1 101 ? 10.173 -16.763 -7.155 1.00 88.56 101 ILE A CA 1
ATOM 798 C C . ILE A 1 101 ? 9.443 -16.866 -8.493 1.00 88.56 101 ILE A C 1
ATOM 800 O O . ILE A 1 101 ? 10.049 -17.161 -9.523 1.00 88.56 101 ILE A O 1
ATOM 804 N N . SER A 1 102 ? 8.139 -16.611 -8.462 1.00 86.19 102 SER A N 1
ATOM 805 C CA . SER A 1 102 ? 7.220 -16.740 -9.597 1.00 86.19 102 SER A CA 1
ATOM 806 C C . SER A 1 102 ? 6.902 -15.393 -10.264 1.00 86.19 102 SER A C 1
ATOM 808 O O . SER A 1 102 ? 6.471 -15.371 -11.418 1.00 86.19 102 SER A O 1
ATOM 810 N N . CYS A 1 103 ? 7.113 -14.279 -9.556 1.00 89.38 103 CYS A N 1
ATOM 811 C CA . CYS A 1 103 ? 6.672 -12.944 -9.959 1.00 89.38 103 CYS A CA 1
ATOM 812 C C . CYS A 1 103 ? 7.821 -11.931 -9.917 1.00 89.38 103 CYS A C 1
ATOM 814 O O . CYS A 1 103 ? 8.695 -11.994 -9.044 1.00 89.38 103 CYS A O 1
ATOM 816 N N . SER A 1 104 ? 7.840 -10.990 -10.865 1.00 91.44 104 SER A N 1
ATOM 817 C CA . SER A 1 104 ? 8.916 -10.000 -10.955 1.00 91.44 104 SER A CA 1
ATOM 818 C C . SER A 1 104 ? 8.457 -8.622 -11.428 1.00 91.44 104 SER A C 1
ATOM 820 O O . SER A 1 104 ? 7.536 -8.504 -12.224 1.00 91.44 104 SER A O 1
ATOM 822 N N . ALA A 1 105 ? 9.136 -7.575 -10.968 1.00 90.88 105 ALA A N 1
ATOM 823 C CA . ALA A 1 105 ? 9.038 -6.227 -11.512 1.00 90.88 105 ALA A CA 1
ATOM 824 C C . ALA A 1 105 ? 10.286 -5.894 -12.342 1.00 90.88 105 ALA A C 1
ATOM 826 O O . ALA A 1 105 ? 11.406 -6.216 -11.939 1.00 90.88 105 ALA A O 1
ATOM 827 N N . VAL A 1 106 ? 10.112 -5.210 -13.472 1.00 93.81 106 VAL A N 1
ATOM 828 C CA . VAL A 1 106 ? 11.221 -4.745 -14.318 1.00 93.81 106 VAL A CA 1
ATOM 829 C C . VAL A 1 106 ? 11.327 -3.224 -14.231 1.00 93.81 106 VAL A C 1
ATOM 831 O O . VAL A 1 106 ? 10.336 -2.511 -14.381 1.00 93.81 106 VAL A O 1
ATOM 834 N N . VAL A 1 107 ? 12.530 -2.733 -13.929 1.00 92.50 107 VAL A N 1
ATOM 835 C CA . VAL A 1 107 ? 12.838 -1.322 -13.669 1.00 92.50 107 VAL A CA 1
ATOM 836 C C . VAL A 1 107 ? 14.159 -0.959 -14.344 1.00 92.50 107 VAL A C 1
ATOM 838 O O . VAL A 1 107 ? 15.213 -0.871 -13.710 1.00 92.50 107 VAL A O 1
ATOM 841 N N . LEU A 1 108 ? 14.112 -0.737 -15.654 1.00 94.12 108 LEU A N 1
ATOM 842 C CA . LEU A 1 108 ? 15.281 -0.325 -16.421 1.00 94.12 108 LEU A CA 1
ATOM 843 C C . LEU A 1 108 ? 15.374 1.201 -16.525 1.00 94.12 108 LEU A C 1
ATOM 845 O O . LEU A 1 108 ? 14.384 1.946 -16.528 1.00 94.12 108 LEU A O 1
ATOM 849 N N . MET A 1 109 ? 16.601 1.702 -16.591 1.00 93.06 109 MET A N 1
ATOM 850 C CA . MET A 1 109 ? 16.867 3.119 -16.777 1.00 93.06 109 MET A CA 1
ATOM 851 C C . MET A 1 109 ? 16.366 3.560 -18.152 1.00 93.06 109 MET A C 1
ATOM 853 O O . MET A 1 109 ? 16.528 2.875 -19.153 1.00 93.06 109 MET A O 1
ATOM 857 N N . HIS A 1 110 ? 15.730 4.731 -18.195 1.00 92.94 110 HIS A N 1
ATOM 858 C CA . HIS A 1 110 ? 15.154 5.305 -19.418 1.00 92.94 110 HIS A CA 1
ATOM 859 C C . HIS A 1 110 ? 14.048 4.478 -20.103 1.00 92.94 110 HIS A C 1
ATOM 861 O O . HIS A 1 110 ? 13.616 4.838 -21.198 1.00 92.94 110 HIS A O 1
ATOM 867 N N . SER A 1 111 ? 13.483 3.458 -19.448 1.00 92.00 111 SER A N 1
ATOM 868 C CA . SER A 1 111 ? 12.394 2.653 -20.025 1.00 92.00 111 SER A CA 1
ATOM 869 C C . SER A 1 111 ? 11.110 3.434 -20.323 1.00 92.00 111 SER A C 1
ATOM 871 O O . SER A 1 111 ? 10.361 3.071 -21.224 1.00 92.00 111 SER A O 1
ATOM 873 N N . TYR A 1 112 ? 10.894 4.569 -19.646 1.00 87.88 112 TYR A N 1
ATOM 874 C CA . TYR A 1 112 ? 9.807 5.511 -19.944 1.00 87.88 112 TYR A CA 1
ATOM 875 C C . TYR A 1 112 ? 9.863 6.091 -21.368 1.00 87.88 112 TYR A C 1
ATOM 877 O O . TYR A 1 112 ? 8.850 6.561 -21.876 1.00 87.88 112 TYR A O 1
ATOM 885 N N . THR A 1 113 ? 11.043 6.103 -21.996 1.00 89.94 113 THR A N 1
ATOM 886 C CA . THR A 1 113 ? 11.248 6.587 -23.370 1.00 89.94 113 THR A CA 1
ATOM 887 C C . THR A 1 113 ? 11.665 5.469 -24.329 1.00 89.94 113 THR A C 1
ATOM 889 O O . THR A 1 113 ? 11.320 5.507 -25.511 1.00 89.94 113 THR A O 1
ATOM 892 N N . TYR A 1 114 ? 12.336 4.430 -23.827 1.00 93.06 114 TYR A N 1
ATOM 893 C CA . TYR A 1 114 ? 12.734 3.254 -24.596 1.00 93.06 114 TYR A CA 1
ATOM 894 C C . TYR A 1 114 ? 12.291 1.959 -23.883 1.00 93.06 114 TYR A C 1
ATOM 896 O O . TYR A 1 114 ? 13.095 1.306 -23.216 1.00 93.06 114 TYR A O 1
ATOM 904 N N . PRO A 1 115 ? 11.001 1.578 -23.973 1.00 93.25 115 PRO A N 1
ATOM 905 C CA . PRO A 1 115 ? 10.448 0.432 -23.243 1.00 93.25 115 PRO A CA 1
ATOM 906 C C . PRO A 1 115 ? 10.872 -0.935 -23.805 1.00 93.25 115 PRO A C 1
ATOM 908 O O . PRO A 1 115 ? 10.580 -1.966 -23.205 1.00 93.25 115 PRO A O 1
ATOM 911 N N . GLN A 1 116 ? 11.534 -0.976 -24.963 1.00 93.12 116 GLN A N 1
ATOM 912 C CA . GLN A 1 116 ? 11.791 -2.203 -25.719 1.00 93.12 116 GLN A CA 1
ATOM 913 C C . GLN A 1 116 ? 12.611 -3.222 -24.922 1.00 93.12 116 GLN A C 1
ATOM 915 O O . GLN A 1 116 ? 12.292 -4.406 -24.968 1.00 93.12 116 GLN A O 1
ATOM 920 N N . HIS A 1 117 ? 13.622 -2.782 -24.165 1.00 93.88 117 HIS A N 1
ATOM 921 C CA . HIS A 1 117 ? 14.405 -3.690 -23.321 1.00 93.88 117 HIS A CA 1
ATOM 922 C C . HIS A 1 117 ? 13.544 -4.337 -22.229 1.00 93.88 117 HIS A C 1
ATOM 924 O O . HIS A 1 117 ? 13.639 -5.542 -22.028 1.00 93.88 117 HIS A O 1
ATOM 930 N N . GLU A 1 118 ? 12.657 -3.581 -21.576 1.00 94.12 118 GLU A N 1
ATOM 931 C CA . GLU A 1 118 ? 11.761 -4.148 -20.560 1.00 94.12 118 GLU A CA 1
ATOM 932 C C . GLU A 1 118 ? 10.781 -5.163 -21.162 1.00 94.12 118 GLU A C 1
ATOM 934 O O . GLU A 1 118 ? 10.594 -6.243 -20.608 1.00 94.12 118 GLU A O 1
ATOM 939 N N . ILE A 1 119 ? 10.226 -4.867 -22.341 1.00 93.44 119 ILE A N 1
ATOM 940 C CA . ILE A 1 119 ? 9.325 -5.779 -23.064 1.00 93.44 119 ILE A CA 1
ATOM 941 C C . ILE A 1 119 ? 10.036 -7.093 -23.429 1.00 93.44 119 ILE A C 1
ATOM 943 O O . ILE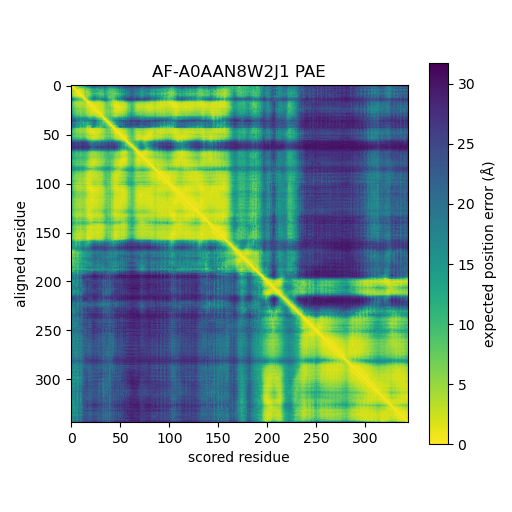 A 1 119 ? 9.431 -8.164 -23.387 1.00 93.44 119 ILE A O 1
ATOM 947 N N . LEU A 1 120 ? 11.316 -7.039 -23.804 1.00 93.12 120 LEU A N 1
ATOM 948 C CA . LEU A 1 120 ? 12.101 -8.245 -24.085 1.00 93.12 120 LEU A CA 1
ATOM 949 C C . LEU A 1 120 ? 12.367 -9.058 -22.810 1.00 93.12 120 LEU A C 1
ATOM 951 O O . LEU A 1 120 ? 12.253 -10.284 -22.843 1.00 93.12 120 LEU A O 1
ATOM 955 N N . VAL A 1 121 ? 12.645 -8.391 -21.683 1.00 92.69 121 VAL A N 1
ATOM 956 C CA . VAL A 1 121 ? 12.788 -9.051 -20.375 1.00 92.69 121 VAL A CA 1
ATOM 957 C C . VAL A 1 121 ? 11.502 -9.785 -19.990 1.00 92.69 121 VAL A C 1
ATOM 959 O O . VAL A 1 121 ? 11.572 -10.960 -19.637 1.00 92.69 121 VAL A O 1
ATOM 962 N N . GLU A 1 122 ? 10.339 -9.135 -20.101 1.00 93.62 122 GLU A N 1
ATOM 963 C CA . GLU A 1 122 ? 9.033 -9.756 -19.826 1.00 93.62 122 GLU A CA 1
ATOM 964 C C . GLU A 1 122 ? 8.805 -10.990 -20.695 1.00 93.62 122 GLU A C 1
ATOM 966 O O . GLU A 1 122 ? 8.529 -12.068 -20.169 1.00 93.62 122 GLU A O 1
ATOM 971 N N . LYS A 1 123 ? 8.967 -10.864 -22.017 1.00 93.00 123 LYS A N 1
ATOM 972 C CA . LYS A 1 123 ? 8.761 -11.986 -22.943 1.00 93.00 123 LYS A CA 1
ATOM 973 C C . LYS A 1 123 ? 9.627 -13.184 -22.582 1.00 93.00 123 LYS A C 1
ATOM 975 O O . LYS A 1 123 ? 9.133 -14.310 -22.551 1.00 93.00 123 LYS A O 1
ATOM 980 N N . LEU A 1 124 ? 10.910 -12.956 -22.304 1.00 92.44 124 LEU A N 1
ATOM 981 C CA . LEU A 1 124 ? 11.818 -14.029 -21.918 1.00 92.44 124 LEU A CA 1
ATOM 982 C C . LEU A 1 124 ? 11.424 -14.641 -20.567 1.00 92.44 124 LEU A C 1
ATOM 984 O O . LEU A 1 124 ? 11.405 -15.862 -20.437 1.00 92.44 124 LEU A O 1
ATOM 988 N N . ALA A 1 125 ? 11.091 -13.813 -19.579 1.00 91.75 125 ALA A N 1
ATOM 989 C CA . ALA A 1 125 ? 10.703 -14.257 -18.246 1.00 91.75 125 ALA A CA 1
ATOM 990 C C . ALA A 1 125 ? 9.431 -15.115 -18.256 1.00 91.75 125 ALA A C 1
ATOM 992 O O . ALA A 1 125 ? 9.430 -16.202 -17.674 1.00 91.75 125 ALA A O 1
ATOM 993 N N . LEU A 1 126 ? 8.393 -14.685 -18.976 1.00 91.19 126 LEU A N 1
ATOM 994 C CA . LEU A 1 126 ? 7.160 -15.455 -19.147 1.00 91.19 126 LEU A CA 1
ATOM 995 C C . LEU A 1 126 ? 7.423 -16.777 -19.884 1.00 91.19 126 LEU A C 1
ATOM 997 O O . LEU A 1 126 ? 6.964 -17.828 -19.444 1.00 91.19 126 LEU A O 1
ATOM 1001 N N . ASN A 1 127 ? 8.234 -16.761 -20.949 1.00 91.81 127 ASN A N 1
ATOM 1002 C CA . ASN A 1 127 ? 8.600 -17.977 -21.689 1.00 91.81 127 ASN A CA 1
ATOM 1003 C C . ASN A 1 127 ? 9.386 -18.993 -20.843 1.00 91.81 127 ASN A C 1
ATOM 1005 O O . ASN A 1 127 ? 9.328 -20.192 -21.111 1.00 91.81 127 ASN A O 1
ATOM 1009 N N . LEU A 1 128 ? 10.146 -18.530 -19.847 1.00 91.19 128 LEU A N 1
ATOM 1010 C CA . LEU A 1 128 ? 10.912 -19.388 -18.940 1.00 91.19 128 LEU A CA 1
ATOM 1011 C C . LEU A 1 128 ? 10.088 -19.907 -17.755 1.00 91.19 128 LEU A C 1
ATOM 1013 O O . LEU A 1 128 ? 10.559 -20.814 -17.071 1.00 91.19 128 LEU A O 1
ATOM 1017 N N . GLY A 1 129 ? 8.880 -19.380 -17.540 1.00 89.62 129 GLY A N 1
ATOM 1018 C CA . GLY A 1 129 ? 7.941 -19.875 -16.535 1.00 89.62 129 GLY A CA 1
ATOM 1019 C C . GLY A 1 129 ? 7.666 -18.934 -15.364 1.00 89.62 129 GLY A C 1
ATOM 1020 O O . GLY A 1 129 ? 7.088 -19.389 -14.379 1.00 89.62 129 GLY A O 1
ATOM 1021 N N . LEU A 1 130 ? 8.042 -17.646 -15.431 1.00 89.62 130 LEU A N 1
ATOM 1022 C CA . LEU A 1 130 ? 7.482 -16.676 -14.484 1.00 89.62 130 LEU A CA 1
ATOM 1023 C C . LEU A 1 130 ? 5.977 -16.556 -14.720 1.00 89.62 130 LEU A C 1
ATOM 1025 O O . LEU A 1 130 ? 5.509 -16.481 -15.855 1.00 89.62 130 LEU A O 1
ATOM 1029 N N . ARG A 1 131 ? 5.227 -16.512 -13.625 1.00 87.81 131 ARG A N 1
ATOM 1030 C CA . ARG A 1 131 ? 3.771 -16.413 -13.631 1.00 87.81 131 ARG A CA 1
ATOM 1031 C C . ARG A 1 131 ? 3.306 -15.006 -13.996 1.00 87.81 131 ARG A C 1
ATOM 1033 O O . ARG A 1 131 ? 2.304 -14.852 -14.688 1.00 87.81 131 ARG A O 1
ATOM 1040 N N . HIS A 1 132 ? 4.014 -13.988 -13.508 1.00 88.75 132 HIS A N 1
ATOM 1041 C CA . HIS A 1 132 ? 3.660 -12.590 -13.719 1.00 88.75 132 HIS A CA 1
ATOM 1042 C C . HIS A 1 132 ? 4.897 -11.687 -13.768 1.00 88.75 132 HIS A C 1
ATOM 1044 O O . HIS A 1 132 ? 5.854 -11.879 -13.013 1.00 88.75 132 HIS A O 1
ATOM 1050 N N . VAL A 1 133 ? 4.864 -10.686 -14.649 1.00 91.31 133 VAL A N 1
ATOM 1051 C CA . VAL A 1 133 ? 5.909 -9.669 -14.769 1.00 91.31 133 VAL A CA 1
ATOM 1052 C C . VAL A 1 133 ? 5.261 -8.292 -14.892 1.00 91.31 133 VAL A C 1
ATOM 1054 O O . VAL A 1 133 ? 4.495 -8.058 -15.821 1.00 91.31 133 VAL A O 1
ATOM 1057 N N . SER A 1 134 ? 5.586 -7.374 -13.983 1.00 90.56 134 SER A N 1
ATOM 1058 C CA . SER A 1 134 ? 5.108 -5.989 -14.028 1.00 90.56 134 SER A CA 1
ATOM 1059 C C . SER A 1 134 ? 6.135 -5.091 -14.712 1.00 90.56 134 SER A C 1
ATOM 1061 O O . SER A 1 134 ? 7.273 -4.958 -14.250 1.00 90.56 134 SER A O 1
ATOM 1063 N N . LEU A 1 135 ? 5.721 -4.438 -15.799 1.00 90.75 135 LEU A N 1
ATOM 1064 C CA . LEU A 1 135 ? 6.551 -3.499 -16.554 1.00 90.75 135 LEU A CA 1
ATOM 1065 C C . LEU A 1 135 ? 6.338 -2.056 -16.099 1.00 90.75 135 LEU A C 1
ATOM 1067 O O . LEU A 1 135 ? 5.223 -1.537 -16.138 1.00 90.75 135 LEU A O 1
ATOM 1071 N N . CYS A 1 136 ? 7.423 -1.354 -15.777 1.00 84.56 136 CYS A N 1
ATOM 1072 C CA . CYS A 1 136 ? 7.373 0.057 -15.402 1.00 84.56 136 CYS A CA 1
ATOM 1073 C C . CYS A 1 136 ? 6.650 0.958 -16.426 1.00 84.56 136 CYS A C 1
ATOM 1075 O O . CYS A 1 136 ? 5.724 1.660 -16.017 1.00 84.56 136 CYS A O 1
ATOM 1077 N N . PRO A 1 137 ? 6.986 0.953 -17.735 1.00 81.62 137 PRO A N 1
ATOM 1078 C CA . PRO A 1 137 ? 6.356 1.833 -18.717 1.00 81.62 137 PRO A CA 1
ATOM 1079 C C . PRO A 1 137 ? 4.902 1.456 -19.027 1.00 81.62 137 PRO A C 1
ATOM 1081 O O . PRO A 1 137 ? 4.167 2.298 -19.539 1.00 81.62 137 PRO A O 1
ATOM 1084 N N . ALA A 1 138 ? 4.468 0.230 -18.708 1.00 79.06 138 ALA A N 1
ATOM 1085 C CA . ALA A 1 138 ? 3.064 -0.169 -18.821 1.00 79.06 138 ALA A CA 1
ATOM 1086 C C . ALA A 1 138 ? 2.206 0.407 -17.680 1.00 79.06 138 ALA A C 1
ATOM 1088 O O . ALA A 1 138 ? 1.019 0.665 -17.872 1.00 79.06 138 ALA A O 1
ATOM 1089 N N . LEU A 1 139 ? 2.811 0.639 -16.510 1.00 74.62 139 LEU A N 1
ATOM 1090 C CA . LEU A 1 139 ? 2.141 1.190 -15.331 1.00 74.62 139 LEU A CA 1
ATOM 1091 C C . LEU A 1 139 ? 2.255 2.720 -15.269 1.00 74.62 139 LEU A C 1
ATOM 1093 O O . LEU A 1 139 ? 1.270 3.411 -15.014 1.00 74.62 139 LEU A O 1
ATOM 1097 N N . THR A 1 140 ? 3.452 3.270 -15.503 1.00 73.31 140 THR A N 1
ATOM 1098 C CA . THR A 1 140 ? 3.727 4.710 -15.430 1.00 73.31 140 THR A CA 1
ATOM 1099 C C . THR A 1 140 ? 4.887 5.145 -16.336 1.00 73.31 140 THR A C 1
ATOM 1101 O O . THR A 1 140 ? 5.985 4.594 -16.300 1.00 73.31 140 THR A O 1
ATOM 1104 N N . LEU A 1 141 ? 4.686 6.214 -17.114 1.00 74.31 141 LEU A N 1
ATOM 1105 C CA . LEU A 1 141 ? 5.699 6.786 -18.020 1.00 74.31 141 LEU A CA 1
ATOM 1106 C C . LEU A 1 141 ? 6.580 7.865 -17.356 1.00 74.31 141 LEU A C 1
ATOM 1108 O O . LEU A 1 141 ? 7.099 8.768 -18.010 1.00 74.31 141 LEU A O 1
ATOM 1112 N N . MET A 1 142 ? 6.765 7.803 -16.037 1.00 70.25 142 MET A N 1
ATOM 1113 C CA . MET A 1 142 ? 7.585 8.768 -15.300 1.00 70.25 142 MET A CA 1
ATOM 1114 C C . MET A 1 142 ? 9.086 8.644 -15.584 1.00 70.25 142 MET A C 1
ATOM 1116 O O . MET A 1 142 ? 9.636 7.546 -15.606 1.00 70.25 142 MET A O 1
ATOM 1120 N N . VAL A 1 143 ? 9.798 9.779 -15.590 1.00 81.75 143 VAL A N 1
ATOM 1121 C CA . VAL A 1 143 ? 11.277 9.865 -15.677 1.00 81.75 143 VAL A CA 1
ATOM 1122 C C . VAL A 1 143 ? 12.004 9.429 -14.388 1.00 81.75 143 VAL A C 1
ATOM 1124 O O . VAL A 1 143 ? 13.192 9.101 -14.424 1.00 81.75 143 VAL A O 1
ATOM 1127 N N . ARG A 1 144 ? 11.312 9.313 -13.250 1.00 79.94 144 ARG A N 1
ATOM 1128 C CA . ARG A 1 144 ? 11.926 8.937 -11.962 1.00 79.94 144 ARG A CA 1
ATOM 1129 C C . ARG A 1 144 ? 11.945 7.417 -11.758 1.00 79.94 144 ARG A C 1
ATOM 1131 O O . ARG A 1 144 ? 10.883 6.823 -11.608 1.00 79.94 144 ARG A O 1
ATOM 1138 N N . ALA A 1 145 ? 13.139 6.818 -11.701 1.00 83.25 145 ALA A N 1
ATOM 1139 C CA . ALA A 1 145 ? 13.345 5.364 -11.600 1.00 83.25 145 ALA A CA 1
ATOM 1140 C C . ALA A 1 145 ? 12.860 4.736 -10.293 1.00 83.25 145 ALA A C 1
ATOM 1142 O O . ALA A 1 145 ? 12.208 3.696 -10.314 1.00 83.25 145 ALA A O 1
ATOM 1143 N N . LEU A 1 146 ? 13.119 5.389 -9.162 1.00 80.19 146 LEU A N 1
ATOM 1144 C CA . LEU A 1 146 ? 12.702 4.860 -7.870 1.00 80.19 146 LEU A CA 1
ATOM 1145 C C . LEU A 1 146 ? 11.163 4.809 -7.732 1.00 80.19 146 LEU A C 1
ATOM 1147 O O . LEU A 1 146 ? 10.647 3.718 -7.525 1.00 80.19 146 LEU A O 1
ATOM 1151 N N . PRO A 1 147 ? 10.393 5.901 -7.927 1.00 71.50 147 PRO A N 1
ATOM 1152 C CA . PRO A 1 147 ? 8.934 5.845 -7.794 1.00 71.50 147 PRO A CA 1
ATOM 1153 C C . PRO A 1 147 ? 8.240 4.885 -8.768 1.00 71.50 147 PRO A C 1
ATOM 1155 O O . PRO A 1 147 ? 7.292 4.200 -8.380 1.00 71.50 147 PRO A O 1
ATOM 1158 N N . ARG A 1 148 ? 8.710 4.797 -10.025 1.00 82.62 148 ARG A N 1
ATOM 1159 C CA . ARG A 1 148 ? 8.177 3.802 -10.972 1.00 82.62 148 ARG A CA 1
ATOM 1160 C C . ARG A 1 148 ? 8.476 2.380 -10.499 1.00 82.62 148 ARG A C 1
ATOM 1162 O O . ARG A 1 148 ? 7.588 1.538 -10.530 1.00 82.62 148 ARG A O 1
ATOM 1169 N N . GLY A 1 149 ? 9.687 2.151 -9.985 1.00 79.44 149 GLY A N 1
ATOM 1170 C CA . GLY A 1 149 ? 10.117 0.849 -9.503 1.00 79.44 149 GLY A CA 1
ATOM 1171 C C . GLY A 1 149 ? 9.313 0.394 -8.297 1.00 79.44 149 GLY A C 1
ATOM 1172 O O . GLY A 1 149 ? 8.873 -0.743 -8.273 1.00 79.44 149 GLY A O 1
ATOM 1173 N N . LEU A 1 150 ? 9.032 1.294 -7.352 1.00 76.25 150 LEU A N 1
ATOM 1174 C CA . LEU A 1 150 ? 8.155 1.006 -6.214 1.00 76.25 150 LEU A CA 1
ATOM 1175 C C . LEU A 1 150 ? 6.740 0.627 -6.665 1.00 76.25 150 LEU A C 1
ATOM 1177 O O . LEU A 1 150 ? 6.171 -0.339 -6.168 1.00 76.25 150 LEU A O 1
ATOM 1181 N N . THR A 1 151 ? 6.192 1.359 -7.640 1.00 74.19 151 THR A N 1
ATOM 1182 C CA . THR A 1 151 ? 4.861 1.073 -8.197 1.00 74.19 151 THR A CA 1
ATOM 1183 C C . THR A 1 151 ? 4.827 -0.304 -8.864 1.00 74.19 151 THR A C 1
ATOM 1185 O O . THR A 1 151 ? 3.914 -1.082 -8.606 1.00 74.19 151 THR A O 1
ATOM 1188 N N . ALA A 1 152 ? 5.840 -0.629 -9.673 1.00 83.25 152 ALA A N 1
ATOM 1189 C CA . ALA A 1 152 ? 5.952 -1.925 -10.334 1.00 83.25 152 ALA A CA 1
ATOM 1190 C C . ALA A 1 152 ? 6.195 -3.076 -9.348 1.00 83.25 152 ALA A C 1
ATOM 1192 O O . ALA A 1 152 ? 5.624 -4.144 -9.523 1.00 83.25 152 ALA A O 1
ATOM 1193 N N . SER A 1 153 ? 6.982 -2.859 -8.288 1.00 80.06 153 SER A N 1
ATOM 1194 C CA . SER A 1 153 ? 7.178 -3.845 -7.220 1.00 80.06 153 SER A CA 1
ATOM 1195 C C . SER A 1 153 ? 5.869 -4.164 -6.499 1.00 80.06 153 SER A C 1
ATOM 1197 O O . SER A 1 153 ? 5.562 -5.331 -6.283 1.00 80.06 153 SER A O 1
ATOM 1199 N N . VAL A 1 154 ? 5.085 -3.141 -6.141 1.00 74.69 154 VAL A N 1
ATOM 1200 C CA . VAL A 1 154 ? 3.775 -3.333 -5.496 1.00 74.69 154 VAL A CA 1
ATOM 1201 C C . VAL A 1 154 ? 2.812 -4.061 -6.429 1.00 74.69 154 VAL A C 1
ATOM 1203 O O . VAL A 1 154 ? 2.131 -4.987 -6.003 1.00 74.69 154 VAL A O 1
ATOM 1206 N N . ASP A 1 155 ? 2.774 -3.674 -7.703 1.00 78.69 155 ASP A N 1
ATOM 1207 C CA . ASP A 1 155 ? 1.953 -4.344 -8.707 1.00 78.69 155 ASP A CA 1
ATOM 1208 C C . ASP A 1 155 ? 2.329 -5.831 -8.837 1.00 78.69 155 ASP A C 1
ATOM 1210 O O . ASP A 1 155 ? 1.464 -6.686 -8.670 1.00 78.69 155 ASP A O 1
ATOM 1214 N N . ALA A 1 156 ? 3.619 -6.149 -8.984 1.00 81.25 156 ALA A N 1
ATOM 1215 C CA . ALA A 1 156 ? 4.102 -7.526 -9.109 1.00 81.25 156 ALA A CA 1
ATOM 1216 C C . ALA A 1 156 ? 3.824 -8.382 -7.866 1.00 81.25 156 ALA A C 1
ATOM 1218 O O . ALA A 1 156 ? 3.660 -9.595 -7.984 1.00 81.25 156 ALA A O 1
ATOM 1219 N N . TYR A 1 157 ? 3.788 -7.758 -6.686 1.00 75.19 157 TYR A N 1
ATOM 1220 C CA . TYR A 1 157 ? 3.472 -8.420 -5.421 1.00 75.19 157 TYR A CA 1
ATOM 1221 C C . TYR A 1 157 ? 1.977 -8.731 -5.278 1.00 75.19 157 TYR A C 1
ATOM 1223 O O . TYR A 1 157 ? 1.610 -9.761 -4.726 1.00 75.19 157 TYR A O 1
ATOM 1231 N N . VAL A 1 158 ? 1.109 -7.844 -5.775 1.00 71.12 158 VAL A N 1
ATOM 1232 C CA . VAL A 1 158 ? -0.344 -7.891 -5.535 1.00 71.12 158 VAL A CA 1
ATOM 1233 C C . VAL A 1 158 ? -1.121 -8.573 -6.667 1.00 71.12 158 VAL A C 1
ATOM 1235 O O . VAL A 1 158 ? -2.101 -9.265 -6.405 1.00 71.12 158 VAL A O 1
ATOM 1238 N N . VAL A 1 159 ? -0.722 -8.388 -7.930 1.00 68.81 159 VAL A N 1
ATOM 1239 C CA . VAL A 1 159 ? -1.427 -8.933 -9.111 1.00 68.81 159 VAL A CA 1
ATOM 1240 C C . VAL A 1 159 ? -1.559 -10.468 -9.141 1.00 68.81 159 VAL A C 1
ATOM 1242 O O . VAL A 1 159 ? -2.547 -10.942 -9.699 1.00 68.81 159 VAL A O 1
ATOM 1245 N N . PRO A 1 160 ? -0.679 -11.286 -8.527 1.00 59.22 160 PRO A N 1
ATOM 1246 C CA . PRO A 1 160 ? -0.860 -12.740 -8.461 1.00 59.22 160 PRO A CA 1
ATOM 1247 C C . PRO A 1 160 ? -2.072 -13.218 -7.634 1.00 59.22 160 PRO A C 1
ATOM 1249 O O . PRO A 1 160 ? -2.212 -14.413 -7.359 1.00 59.22 160 PRO A O 1
ATOM 1252 N N . PHE A 1 161 ? -2.965 -12.322 -7.240 1.00 60.84 161 PHE A N 1
ATOM 1253 C CA . PHE A 1 161 ? -4.192 -12.660 -6.552 1.00 60.84 161 PHE A CA 1
ATOM 1254 C C . PHE A 1 161 ? -5.208 -13.326 -7.500 1.00 60.84 161 PHE A C 1
ATOM 1256 O O . PHE A 1 161 ? -5.753 -12.678 -8.389 1.00 60.84 161 PHE A O 1
ATOM 1263 N N . ASP A 1 162 ? -5.451 -14.626 -7.306 1.00 54.88 162 ASP A N 1
ATOM 1264 C CA . ASP A 1 162 ? -6.482 -15.415 -7.996 1.00 54.88 162 ASP A CA 1
ATOM 1265 C C . ASP A 1 162 ? -7.454 -15.966 -6.937 1.00 54.88 162 ASP A C 1
ATOM 1267 O O . ASP A 1 162 ? -7.099 -16.853 -6.161 1.00 54.88 162 ASP A O 1
ATOM 1271 N N . GLU A 1 163 ? -8.671 -15.417 -6.861 1.00 53.41 163 GLU A N 1
ATOM 1272 C CA . GLU A 1 163 ? -9.729 -15.925 -5.964 1.00 53.41 163 GLU A CA 1
ATOM 1273 C C . GLU A 1 163 ? -10.529 -17.091 -6.575 1.00 53.41 163 GLU A C 1
ATOM 1275 O O . GLU A 1 163 ? -11.540 -17.517 -6.015 1.00 53.41 163 GLU A O 1
ATOM 1280 N N . GLY A 1 164 ? -10.137 -17.622 -7.739 1.00 49.44 164 GLY A N 1
ATOM 1281 C CA . GLY A 1 164 ? -10.881 -18.702 -8.390 1.00 49.44 164 GLY A CA 1
ATOM 1282 C C . GLY A 1 164 ? -12.269 -18.270 -8.884 1.00 49.44 164 GLY A C 1
ATOM 1283 O O . GLY A 1 164 ? -13.148 -19.108 -9.100 1.00 49.44 164 GLY A O 1
ATOM 1284 N N . LEU A 1 165 ? -12.478 -16.968 -9.107 1.00 52.78 165 LEU A N 1
ATOM 1285 C CA . LEU A 1 165 ? -13.764 -16.359 -9.483 1.00 52.78 165 LEU A CA 1
ATOM 1286 C C . LEU A 1 165 ? -14.123 -16.500 -10.976 1.00 52.78 165 LEU A C 1
ATOM 1288 O O . LEU A 1 165 ? -15.094 -15.900 -11.438 1.00 52.78 165 LEU A O 1
ATOM 1292 N N . SER A 1 166 ? -13.408 -17.358 -11.710 1.00 49.53 166 SER A N 1
ATOM 1293 C CA . SER A 1 166 ? -13.482 -17.602 -13.167 1.00 49.53 166 SER A CA 1
ATOM 1294 C C . SER A 1 166 ? -14.876 -17.845 -13.784 1.00 49.53 166 SER A C 1
ATOM 1296 O O . SER A 1 166 ? -15.011 -17.876 -15.007 1.00 49.53 166 SER A O 1
ATOM 1298 N N . LYS A 1 167 ? -15.928 -18.023 -12.976 1.00 48.19 167 LYS A N 1
ATOM 1299 C CA . LYS A 1 167 ? -17.308 -18.285 -13.424 1.00 48.19 167 LYS A CA 1
ATOM 1300 C C . LYS A 1 167 ? -18.263 -17.093 -13.306 1.00 48.19 167 LYS A C 1
ATOM 1302 O O . LYS A 1 167 ? -19.420 -17.227 -13.700 1.00 48.19 167 LYS A O 1
ATOM 1307 N N . VAL A 1 168 ? -17.825 -15.949 -12.780 1.00 48.25 168 VAL A N 1
ATOM 1308 C CA . VAL A 1 168 ? -18.684 -14.771 -12.572 1.00 48.25 168 VAL A CA 1
ATOM 1309 C C . VAL A 1 168 ? -18.004 -13.529 -13.147 1.00 48.25 168 VAL A C 1
ATOM 1311 O O . VAL A 1 168 ? -16.798 -13.361 -13.019 1.00 48.25 168 VAL A O 1
ATOM 1314 N N . ASN A 1 169 ? -18.769 -12.643 -13.794 1.00 51.03 169 ASN A N 1
ATOM 1315 C CA . ASN A 1 169 ? -18.234 -11.385 -14.317 1.00 51.03 169 ASN A CA 1
ATOM 1316 C C . ASN A 1 169 ? -17.983 -10.407 -13.158 1.00 51.03 169 ASN A C 1
ATOM 1318 O O . ASN A 1 169 ? -18.873 -9.653 -12.759 1.00 51.03 169 ASN A O 1
ATOM 1322 N N . VAL A 1 170 ? -16.788 -10.480 -12.573 1.00 51.53 170 VAL A N 1
ATOM 1323 C CA . VAL A 1 170 ? -16.382 -9.662 -11.430 1.00 51.53 170 VAL A CA 1
ATOM 1324 C C . VAL A 1 170 ? -15.606 -8.444 -11.921 1.00 51.53 170 VAL A C 1
ATOM 1326 O O . VAL A 1 170 ? -14.581 -8.551 -12.589 1.00 51.53 170 VAL A O 1
ATOM 1329 N N . LEU A 1 171 ? -16.111 -7.262 -11.569 1.00 51.84 171 LEU A N 1
ATOM 1330 C CA . LEU A 1 171 ? -15.411 -5.994 -11.745 1.00 51.84 171 LEU A CA 1
ATOM 1331 C C . LEU A 1 171 ? -14.798 -5.575 -10.409 1.00 51.84 171 LEU A C 1
ATOM 1333 O O . LEU A 1 171 ? -15.503 -5.489 -9.400 1.00 51.84 171 LEU A O 1
ATOM 1337 N N . PHE A 1 172 ? -13.502 -5.305 -10.401 1.00 56.84 172 PHE A N 1
ATOM 1338 C CA . PHE A 1 172 ? -12.749 -4.820 -9.256 1.00 56.84 172 PHE A CA 1
ATOM 1339 C C . PHE A 1 172 ? -12.722 -3.297 -9.244 1.00 56.84 172 PHE A C 1
ATOM 1341 O O . PHE A 1 172 ? -12.569 -2.659 -10.287 1.00 56.84 172 PHE A O 1
ATOM 1348 N N . MET A 1 173 ? -12.890 -2.717 -8.063 1.00 51.78 173 MET A N 1
ATOM 1349 C CA . MET A 1 173 ? -12.838 -1.272 -7.894 1.00 51.78 173 MET A CA 1
ATOM 1350 C C . MET A 1 173 ? -11.386 -0.784 -7.832 1.00 51.78 173 MET A C 1
ATOM 1352 O O . MET A 1 173 ? -10.529 -1.452 -7.256 1.00 51.78 173 MET A O 1
ATOM 1356 N N . GLN A 1 174 ? -11.116 0.352 -8.472 1.00 55.47 174 GLN A N 1
ATOM 1357 C CA . GLN A 1 174 ? -9.799 0.971 -8.585 1.00 55.47 174 GLN A CA 1
ATOM 1358 C C . GLN A 1 174 ? -9.674 2.209 -7.676 1.00 55.47 174 GLN A C 1
ATOM 1360 O O . GLN A 1 174 ? -10.672 2.783 -7.243 1.00 55.47 174 GLN A O 1
ATOM 1365 N N . SER A 1 175 ? -8.445 2.636 -7.393 1.00 50.12 175 SER A N 1
ATOM 1366 C CA . SER A 1 175 ? -8.054 3.724 -6.487 1.00 50.12 175 SER A CA 1
ATOM 1367 C C . SER A 1 175 ? -8.536 5.097 -6.954 1.00 50.12 175 SER A C 1
ATOM 1369 O O . SER A 1 175 ? -8.637 6.033 -6.168 1.00 50.12 175 SER A O 1
ATOM 1371 N N . ASP A 1 176 ? -8.864 5.208 -8.240 1.00 49.72 176 ASP A N 1
ATOM 1372 C CA . ASP A 1 176 ? -9.491 6.365 -8.871 1.00 49.72 176 ASP A CA 1
ATOM 1373 C C . ASP A 1 176 ? -11.033 6.319 -8.821 1.00 49.72 176 ASP A C 1
ATOM 1375 O O . ASP A 1 176 ? -11.698 7.233 -9.306 1.00 49.72 176 ASP A O 1
ATOM 1379 N N . GLY A 1 177 ? -11.611 5.271 -8.223 1.00 46.12 177 GLY A N 1
ATOM 1380 C CA . GLY A 1 177 ? -13.051 5.022 -8.156 1.00 46.12 177 GLY A CA 1
ATOM 1381 C C . GLY A 1 177 ? -13.628 4.296 -9.377 1.00 46.12 177 GLY A C 1
ATOM 1382 O O . GLY A 1 177 ? -14.834 4.042 -9.405 1.00 46.12 177 GLY A O 1
ATOM 1383 N N . GLY A 1 178 ? -12.804 3.944 -10.371 1.00 51.19 178 GLY A N 1
ATOM 1384 C CA . GLY A 1 178 ? -13.208 3.184 -11.552 1.00 51.19 178 GLY A CA 1
ATOM 1385 C C . GLY A 1 178 ? -13.477 1.702 -11.269 1.00 51.19 178 GLY A C 1
ATOM 1386 O O . GLY A 1 178 ? -13.142 1.173 -10.211 1.00 51.19 178 GLY A O 1
ATOM 1387 N N . LEU A 1 179 ? -14.079 1.005 -12.235 1.00 55.00 179 LEU A N 1
ATOM 1388 C CA . LEU A 1 179 ? -14.281 -0.447 -12.205 1.00 55.00 179 LEU A CA 1
ATOM 1389 C C . LEU A 1 179 ? -13.505 -1.096 -13.358 1.00 55.00 179 LEU A C 1
ATOM 1391 O O . LEU A 1 179 ? -13.648 -0.680 -14.508 1.00 55.00 179 LEU A O 1
ATOM 1395 N N . ALA A 1 180 ? -12.726 -2.140 -13.074 1.00 58.38 180 ALA A N 1
ATOM 1396 C CA . ALA A 1 180 ? -11.987 -2.904 -14.075 1.00 58.38 180 ALA A CA 1
ATOM 1397 C C . ALA A 1 180 ? -12.233 -4.407 -13.934 1.00 58.38 180 ALA A C 1
ATOM 1399 O O . ALA A 1 180 ? -12.270 -4.942 -12.831 1.00 58.38 180 ALA A O 1
ATOM 1400 N N . ALA A 1 181 ? -12.386 -5.099 -15.063 1.00 63.59 181 ALA A N 1
ATOM 1401 C CA . ALA A 1 181 ? -12.387 -6.559 -15.087 1.00 63.59 181 ALA A CA 1
ATOM 1402 C C . ALA A 1 181 ? -11.020 -7.108 -14.648 1.00 63.59 181 ALA A C 1
ATOM 1404 O O . ALA A 1 181 ? -10.010 -6.431 -14.841 1.00 63.59 181 ALA A O 1
ATOM 1405 N N . GLU A 1 182 ? -10.988 -8.340 -14.137 1.00 64.06 182 GLU A N 1
ATOM 1406 C CA . GLU A 1 182 ? -9.775 -9.057 -13.698 1.00 64.06 182 GLU A CA 1
ATOM 1407 C C . GLU A 1 182 ? -8.601 -8.918 -14.682 1.00 64.06 182 GLU A C 1
ATOM 1409 O O . GLU A 1 182 ? -7.502 -8.523 -14.314 1.00 64.06 182 GLU A O 1
ATOM 1414 N N . SER A 1 183 ? -8.860 -9.110 -15.978 1.00 56.66 183 SER A N 1
ATOM 1415 C CA . SER A 1 183 ? -7.841 -9.050 -17.033 1.00 56.66 183 SER A CA 1
ATOM 1416 C C . SER A 1 183 ? -7.235 -7.658 -17.273 1.00 56.66 183 SER A C 1
ATOM 1418 O O . SER A 1 183 ? -6.267 -7.524 -18.015 1.00 56.66 183 SER A O 1
ATOM 1420 N N . ARG A 1 184 ? -7.865 -6.598 -16.755 1.00 59.56 184 ARG A N 1
ATOM 1421 C CA . ARG A 1 184 ? -7.410 -5.196 -16.839 1.00 59.56 184 ARG A CA 1
ATOM 1422 C C . ARG A 1 184 ? -7.136 -4.608 -15.457 1.00 59.56 184 ARG A C 1
ATOM 1424 O O . ARG A 1 184 ? -6.926 -3.400 -15.325 1.00 59.56 184 ARG A O 1
ATOM 1431 N N . PHE A 1 185 ? -7.200 -5.448 -14.435 1.00 62.53 185 PHE A N 1
ATOM 1432 C CA . PHE A 1 185 ? -6.928 -5.069 -13.073 1.00 62.53 185 PHE A CA 1
ATOM 1433 C C . PHE A 1 185 ? -5.420 -4.969 -12.872 1.00 62.53 185 PHE A C 1
ATOM 1435 O O . PHE A 1 185 ? -4.647 -5.741 -13.427 1.00 62.53 185 PHE A O 1
ATOM 1442 N N . SER A 1 186 ? -5.004 -3.973 -12.103 1.00 62.75 186 SER A N 1
ATOM 1443 C CA . SER A 1 186 ? -3.602 -3.728 -11.804 1.00 62.75 186 SER A CA 1
ATOM 1444 C C . SER A 1 186 ? -3.504 -3.466 -10.313 1.00 62.75 186 SER A C 1
ATOM 1446 O O . SER A 1 186 ? -4.252 -2.641 -9.780 1.00 62.75 186 SER A O 1
ATOM 1448 N N . GLY A 1 187 ? -2.621 -4.198 -9.640 1.00 54.53 187 GLY A N 1
ATOM 1449 C CA . GLY A 1 187 ? -2.526 -4.244 -8.185 1.00 54.53 187 GLY A CA 1
ATOM 1450 C C . GLY A 1 187 ? -2.259 -2.871 -7.579 1.00 54.53 187 GLY A C 1
ATOM 1451 O O . GLY A 1 187 ? -2.848 -2.530 -6.559 1.00 54.53 187 GLY A O 1
ATOM 1452 N N . HIS A 1 188 ? -1.485 -2.013 -8.255 1.00 56.69 188 HIS A N 1
ATOM 1453 C CA . HIS A 1 188 ? -1.247 -0.643 -7.777 1.00 56.69 188 HIS A CA 1
ATOM 1454 C C . HIS A 1 188 ? -2.502 0.251 -7.793 1.00 56.69 188 HIS A C 1
ATOM 1456 O O . HIS A 1 188 ? -2.559 1.231 -7.051 1.00 56.69 188 HIS A O 1
ATOM 1462 N N . LYS A 1 189 ? -3.504 -0.081 -8.623 1.00 53.03 189 LYS A N 1
ATOM 1463 C CA . LYS A 1 189 ? -4.809 0.595 -8.673 1.00 53.03 189 LYS A CA 1
ATOM 1464 C C . LYS A 1 189 ? -5.839 -0.069 -7.770 1.00 53.03 189 LYS A C 1
ATOM 1466 O O . LYS A 1 189 ? -6.881 0.513 -7.557 1.00 53.03 189 LYS A O 1
ATOM 1471 N N . ALA A 1 190 ? -5.598 -1.261 -7.239 1.00 52.41 190 ALA A N 1
ATOM 1472 C CA . ALA A 1 190 ? -6.506 -1.927 -6.297 1.00 52.41 190 ALA A CA 1
ATOM 1473 C C . ALA A 1 190 ? -6.541 -1.263 -4.914 1.00 52.41 190 ALA A C 1
ATOM 1475 O O . ALA A 1 190 ? -7.431 -1.496 -4.098 1.00 52.41 190 ALA A O 1
ATOM 1476 N N . VAL A 1 191 ? -5.500 -0.491 -4.632 1.00 45.56 191 VAL A N 1
ATOM 1477 C CA . VAL A 1 191 ? -5.209 0.076 -3.329 1.00 45.56 191 VAL A CA 1
ATOM 1478 C C . VAL A 1 191 ? -6.120 1.296 -3.159 1.00 45.56 191 VAL A C 1
ATOM 1480 O O . VAL A 1 191 ? -5.872 2.333 -3.764 1.00 45.56 191 VAL A O 1
ATOM 1483 N N . LEU A 1 192 ? -7.135 1.174 -2.286 1.00 48.31 192 LEU A N 1
ATOM 1484 C CA . LEU A 1 192 ? -7.886 2.289 -1.672 1.00 48.31 192 LEU A CA 1
ATOM 1485 C C . LEU A 1 192 ? -8.981 2.925 -2.562 1.00 48.31 192 LEU A C 1
ATOM 1487 O O . LEU A 1 192 ? -8.849 4.064 -2.985 1.00 48.31 192 LEU A O 1
ATOM 1491 N N . SER A 1 193 ? -10.087 2.222 -2.837 1.00 40.78 193 SER A N 1
ATOM 1492 C CA . SER A 1 193 ? -11.143 2.660 -3.774 1.00 40.78 193 SER A CA 1
ATOM 1493 C C . SER A 1 193 ? -12.461 3.144 -3.111 1.00 40.78 193 SER A C 1
ATOM 1495 O O . SER A 1 193 ? -13.181 2.323 -2.542 1.00 40.78 193 SER A O 1
ATOM 1497 N N . GLY A 1 194 ? -12.846 4.432 -3.230 1.00 39.41 194 GLY A N 1
ATOM 1498 C CA . GLY A 1 194 ? -14.154 4.968 -2.761 1.00 39.41 194 GLY A CA 1
ATOM 1499 C C . GLY A 1 194 ? -14.483 6.433 -3.190 1.00 39.41 194 GLY A C 1
ATOM 1500 O O . GLY A 1 194 ? -13.552 7.227 -3.261 1.00 39.41 194 GLY A O 1
ATOM 1501 N N . PRO A 1 195 ? -15.753 6.844 -3.475 1.00 35.19 195 PRO A N 1
ATOM 1502 C CA . PRO A 1 195 ? -16.079 8.151 -4.110 1.00 35.19 195 PRO A CA 1
ATOM 1503 C C . PRO A 1 195 ? -16.797 9.213 -3.217 1.00 35.19 195 PRO A C 1
ATOM 1505 O O . PRO A 1 195 ? -17.554 8.810 -2.335 1.00 35.19 195 PRO A O 1
ATOM 1508 N N . ALA A 1 196 ? -16.659 10.543 -3.493 1.00 35.19 196 ALA A N 1
ATOM 1509 C CA . ALA A 1 196 ? -17.677 11.609 -3.205 1.00 35.19 196 ALA A CA 1
ATOM 1510 C C . ALA A 1 196 ? -17.382 13.066 -3.700 1.00 35.19 196 ALA A C 1
ATOM 1512 O O . ALA A 1 196 ? -16.236 13.463 -3.875 1.00 35.19 196 ALA A O 1
ATOM 1513 N N . GLU A 1 197 ? -18.452 13.884 -3.828 1.00 35.34 197 GLU A N 1
ATOM 1514 C CA . GLU A 1 197 ? -18.535 15.275 -4.361 1.00 35.34 197 GLU A CA 1
ATOM 1515 C C . GLU A 1 197 ? -18.249 16.439 -3.367 1.00 35.34 197 GLU A C 1
ATOM 1517 O O . GLU A 1 197 ? -18.140 17.597 -3.770 1.00 35.34 197 GLU A O 1
ATOM 1522 N N . ARG A 1 198 ? -18.114 16.175 -2.061 1.00 49.25 198 ARG A N 1
ATOM 1523 C CA . ARG A 1 198 ? -17.516 17.106 -1.072 1.00 49.25 198 ARG A CA 1
ATOM 1524 C C . ARG A 1 198 ? -16.135 16.570 -0.699 1.00 49.25 198 ARG A C 1
ATOM 1526 O O . ARG A 1 198 ? -15.983 15.353 -0.768 1.00 49.25 198 ARG A O 1
ATOM 1533 N N . PRO A 1 199 ? -15.172 17.399 -0.235 1.00 60.66 199 PRO A N 1
ATOM 1534 C CA . PRO A 1 199 ? -13.944 16.880 0.349 1.00 60.66 199 PRO A CA 1
ATOM 1535 C C . PRO A 1 199 ? -14.308 15.840 1.409 1.00 60.66 199 PRO A C 1
ATOM 1537 O O . PRO A 1 199 ? -14.903 16.172 2.437 1.00 60.66 199 PRO A O 1
ATOM 1540 N N . LEU A 1 200 ? -14.057 14.573 1.113 1.00 65.75 200 LEU A N 1
ATOM 1541 C CA . LEU A 1 200 ? -14.581 13.461 1.885 1.00 65.75 200 LEU A CA 1
ATOM 1542 C C . LEU A 1 200 ? -13.450 12.903 2.716 1.00 65.75 200 LEU A C 1
ATOM 1544 O O . LEU A 1 200 ? -12.389 12.599 2.189 1.00 65.75 200 LEU A O 1
ATOM 1548 N N . ILE A 1 201 ? -13.673 12.749 4.008 1.00 76.56 201 ILE A N 1
ATOM 1549 C CA . ILE A 1 201 ? -12.866 11.850 4.811 1.00 76.56 201 ILE A CA 1
ATOM 1550 C C . ILE A 1 201 ? -13.623 10.528 4.848 1.00 76.56 201 ILE A C 1
ATOM 1552 O O . ILE A 1 201 ? -14.738 10.445 5.356 1.00 76.56 201 ILE A O 1
ATOM 1556 N N . VAL A 1 202 ? -13.035 9.516 4.236 1.00 70.75 202 VAL A N 1
ATOM 1557 C CA . VAL A 1 202 ? -13.506 8.137 4.273 1.00 70.75 202 VAL A CA 1
ATOM 1558 C C . VAL A 1 202 ? -12.875 7.488 5.494 1.00 70.75 202 VAL A C 1
ATOM 1560 O O . VAL A 1 202 ? -11.674 7.599 5.716 1.00 70.75 202 VAL A O 1
ATOM 1563 N N . PHE A 1 203 ? -13.692 6.832 6.296 1.00 73.31 203 PHE A N 1
ATOM 1564 C CA . PHE A 1 203 ? -13.311 6.168 7.529 1.00 73.31 203 PHE A CA 1
ATOM 1565 C C . PHE A 1 203 ? -13.862 4.748 7.489 1.00 73.31 203 PHE A C 1
ATOM 1567 O O . PHE A 1 203 ? -15.054 4.533 7.675 1.00 73.31 203 PHE A O 1
ATOM 1574 N N . ASP A 1 204 ? -13.021 3.770 7.213 1.00 69.00 204 ASP A N 1
ATOM 1575 C CA . ASP A 1 204 ? -13.410 2.373 7.117 1.00 69.00 204 ASP A CA 1
ATOM 1576 C C . ASP A 1 204 ? -12.884 1.603 8.325 1.00 69.00 204 ASP A C 1
ATOM 1578 O O . ASP A 1 204 ? -11.688 1.597 8.571 1.00 69.00 204 ASP A O 1
ATOM 1582 N N . MET A 1 205 ? -13.755 0.989 9.125 1.00 72.06 205 MET A N 1
ATOM 1583 C CA . MET A 1 205 ? -13.320 0.304 10.344 1.00 72.06 205 MET A CA 1
ATOM 1584 C C . MET A 1 205 ? -13.896 -1.100 10.459 1.00 72.06 205 MET A C 1
ATOM 1586 O O . MET A 1 205 ? -15.096 -1.296 10.692 1.00 72.06 205 MET A O 1
ATOM 1590 N N . GLY A 1 206 ? -12.997 -2.076 10.351 1.00 65.31 206 GLY A N 1
ATOM 1591 C CA . GLY A 1 206 ? -13.261 -3.486 10.598 1.00 65.31 206 GLY A CA 1
ATOM 1592 C C . GLY A 1 206 ? -12.970 -3.902 12.042 1.00 65.31 206 GLY A C 1
ATOM 1593 O O . GLY A 1 206 ? -12.760 -3.086 12.935 1.00 65.31 206 GLY A O 1
ATOM 1594 N N . GLY A 1 207 ? -12.945 -5.216 12.278 1.00 59.78 207 GLY A N 1
ATOM 1595 C CA . GLY A 1 207 ? -12.634 -5.783 13.598 1.00 59.78 207 GLY A CA 1
ATOM 1596 C C . GLY A 1 207 ? -11.142 -5.799 13.959 1.00 59.78 207 GLY A C 1
ATOM 1597 O O . GLY A 1 207 ? -10.804 -6.094 15.101 1.00 59.78 207 GLY A O 1
ATOM 1598 N N . LYS A 1 208 ? -10.250 -5.519 12.998 1.00 54.69 208 LYS A N 1
ATOM 1599 C CA . LYS A 1 208 ? -8.785 -5.599 13.164 1.00 54.69 208 LYS A CA 1
ATOM 1600 C C . LYS A 1 208 ? -8.063 -4.300 12.803 1.00 54.69 208 LYS A C 1
ATOM 1602 O O . LYS A 1 208 ? -7.069 -3.963 13.439 1.00 54.69 208 LYS A O 1
ATOM 1607 N N . SER A 1 209 ? -8.556 -3.587 11.796 1.00 54.94 209 SER A N 1
ATOM 1608 C CA . SER A 1 209 ? -7.930 -2.396 11.230 1.00 54.94 209 SER A CA 1
ATOM 1609 C C . SER A 1 209 ? -8.962 -1.312 10.921 1.00 54.94 209 SER A C 1
ATOM 1611 O O . SER A 1 209 ? -10.145 -1.590 10.702 1.00 54.94 209 SER A O 1
ATOM 1613 N N . THR A 1 210 ? -8.477 -0.076 10.902 1.00 63.66 210 THR A N 1
ATOM 1614 C CA . THR A 1 210 ? -9.219 1.138 10.579 1.00 63.66 210 THR A CA 1
ATOM 1615 C C . THR A 1 210 ? -8.468 1.921 9.518 1.00 63.66 210 THR A C 1
ATOM 1617 O O . THR A 1 210 ? -7.383 2.405 9.802 1.00 63.66 210 THR A O 1
ATOM 1620 N N . ASP A 1 211 ? -9.054 2.112 8.350 1.00 61.12 211 ASP A N 1
ATOM 1621 C CA . ASP A 1 211 ? -8.493 2.808 7.204 1.00 61.12 211 ASP A CA 1
ATOM 1622 C C . ASP A 1 211 ? -9.122 4.198 7.038 1.00 61.12 211 ASP A C 1
ATOM 1624 O O . ASP A 1 211 ? -10.338 4.359 6.986 1.00 61.12 211 ASP A O 1
ATOM 1628 N N . VAL A 1 212 ? -8.297 5.239 6.955 1.00 64.75 212 VAL A N 1
ATOM 1629 C CA . VAL A 1 212 ? -8.755 6.630 6.828 1.00 64.75 212 VAL A CA 1
ATOM 1630 C C . VAL A 1 212 ? -8.265 7.244 5.532 1.00 64.75 212 VAL A C 1
ATOM 1632 O O . VAL A 1 212 ? -7.087 7.578 5.487 1.00 64.75 212 VAL A O 1
ATOM 1635 N N . SER A 1 213 ? -9.140 7.496 4.551 1.00 63.00 213 SER A N 1
ATOM 1636 C CA . SER A 1 213 ? -8.814 8.330 3.382 1.00 63.00 213 SER A CA 1
ATOM 1637 C C . SER A 1 213 ? -9.280 9.764 3.478 1.00 63.00 213 SER A C 1
ATOM 1639 O O . SER A 1 213 ? -10.310 10.057 4.071 1.00 63.00 213 SER A O 1
ATOM 1641 N N . ARG A 1 214 ? -8.593 10.653 2.757 1.00 61.41 214 ARG A N 1
ATOM 1642 C CA . ARG A 1 214 ? -9.142 11.951 2.364 1.00 61.41 214 ARG A CA 1
ATOM 1643 C C . ARG A 1 214 ? -9.252 12.062 0.841 1.00 61.41 214 ARG A C 1
ATOM 1645 O O . ARG A 1 214 ? -8.238 12.121 0.155 1.00 61.41 214 ARG A O 1
ATOM 1652 N N . TYR A 1 215 ? -10.475 12.157 0.331 1.00 56.34 215 TYR A N 1
ATOM 1653 C CA . TYR A 1 215 ? -10.797 12.552 -1.034 1.00 56.34 215 TYR A CA 1
ATOM 1654 C C . TYR A 1 215 ? -10.907 14.076 -1.099 1.00 56.34 215 TYR A C 1
ATOM 1656 O O . TYR A 1 215 ? -11.930 14.677 -0.789 1.00 56.34 215 TYR A O 1
ATOM 1664 N N . ALA A 1 216 ? -9.809 14.718 -1.451 1.00 37.56 216 ALA A N 1
ATOM 1665 C CA . ALA A 1 216 ? -9.789 16.066 -1.987 1.00 37.56 216 ALA A CA 1
ATOM 1666 C C . ALA A 1 216 ? -8.768 16.028 -3.119 1.00 37.56 216 ALA A C 1
ATOM 1668 O O . ALA A 1 216 ? -7.757 15.339 -2.981 1.00 37.56 216 ALA A O 1
ATOM 1669 N N . GLU A 1 217 ? -9.042 16.712 -4.226 1.00 36.28 217 GLU A N 1
ATOM 1670 C CA . GLU A 1 217 ? -8.142 16.799 -5.377 1.00 36.28 217 GLU A CA 1
ATOM 1671 C C . GLU A 1 217 ? -6.745 17.255 -4.918 1.00 36.28 217 GLU A C 1
ATOM 1673 O O . GLU A 1 217 ? -6.555 18.424 -4.584 1.00 36.28 217 GLU A O 1
ATOM 1678 N N . ILE A 1 218 ? -5.793 16.317 -4.778 1.00 29.72 218 ILE A N 1
ATOM 1679 C CA . ILE A 1 218 ? -4.487 16.584 -4.160 1.00 29.72 218 ILE A CA 1
ATOM 1680 C C . ILE A 1 218 ? -3.369 15.760 -4.790 1.00 29.72 218 ILE A C 1
ATOM 1682 O O . ILE A 1 218 ? -3.365 14.531 -4.783 1.00 29.72 218 ILE A O 1
ATOM 1686 N N . ALA A 1 219 ? -2.351 16.499 -5.225 1.00 32.75 219 ALA A N 1
ATOM 1687 C CA . ALA A 1 219 ? -0.992 16.043 -5.437 1.00 32.75 219 ALA A CA 1
ATOM 1688 C C . ALA A 1 219 ? -0.262 15.786 -4.102 1.00 32.75 219 ALA A C 1
ATOM 1690 O O . ALA A 1 219 ? -0.273 16.650 -3.226 1.00 32.75 219 ALA A O 1
ATOM 1691 N N . GLY A 1 220 ? 0.478 14.670 -3.997 1.00 29.25 220 GLY A N 1
ATOM 1692 C CA . GLY A 1 220 ? 1.715 14.651 -3.198 1.00 29.25 220 GLY A CA 1
ATOM 1693 C C . GLY A 1 220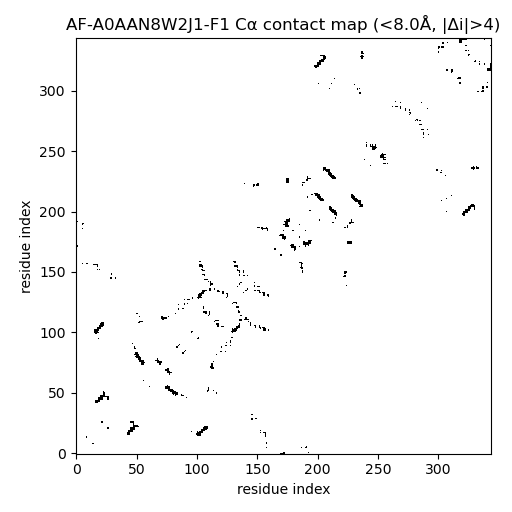 ? 2.001 13.477 -2.250 1.00 29.25 220 GLY A C 1
ATOM 1694 O O . GLY A 1 220 ? 2.242 13.728 -1.078 1.00 29.25 220 GLY A O 1
ATOM 1695 N N . ALA A 1 221 ? 2.093 12.243 -2.757 1.00 28.78 221 ALA A N 1
ATOM 1696 C CA . ALA A 1 221 ? 3.146 11.253 -2.450 1.00 28.78 221 ALA A CA 1
ATOM 1697 C C . ALA A 1 221 ? 3.134 10.199 -3.579 1.00 28.78 221 ALA A C 1
ATOM 1699 O O . ALA A 1 221 ? 2.077 9.882 -4.111 1.00 28.78 221 ALA A O 1
ATOM 1700 N N . ILE A 1 222 ? 4.302 9.761 -4.062 1.00 39.16 222 ILE A N 1
ATOM 1701 C CA . ILE A 1 222 ? 4.450 9.285 -5.452 1.00 39.16 222 ILE A CA 1
ATOM 1702 C C . ILE A 1 222 ? 4.281 7.761 -5.576 1.00 39.16 222 ILE A C 1
ATOM 1704 O O . ILE A 1 222 ? 5.254 7.041 -5.777 1.00 39.16 222 ILE A O 1
ATOM 1708 N N . ILE A 1 223 ? 3.035 7.296 -5.547 1.00 38.12 223 ILE A N 1
ATOM 1709 C CA . ILE A 1 223 ? 2.571 6.240 -6.455 1.00 38.12 223 ILE A CA 1
ATOM 1710 C C . ILE A 1 223 ? 1.666 6.969 -7.449 1.00 38.12 223 ILE A C 1
ATOM 1712 O O . ILE A 1 223 ? 0.697 7.607 -7.053 1.00 38.12 223 ILE A O 1
ATOM 1716 N N . GLN A 1 224 ? 2.024 6.990 -8.735 1.00 41.88 224 GLN A N 1
ATOM 1717 C CA . GLN A 1 224 ? 1.352 7.872 -9.706 1.00 41.88 224 GLN A CA 1
ATOM 1718 C C . GLN A 1 224 ? 0.140 7.233 -10.378 1.00 41.88 224 GLN A C 1
ATOM 1720 O O . GLN A 1 224 ? 0.034 7.205 -11.601 1.00 41.88 224 GLN A O 1
ATOM 1725 N N . ALA A 1 225 ? -0.791 6.782 -9.549 1.00 36.34 225 ALA A N 1
ATOM 1726 C CA . ALA A 1 225 ? -2.204 6.709 -9.891 1.00 36.34 225 ALA A CA 1
ATOM 1727 C C . ALA A 1 225 ? -2.942 7.772 -9.050 1.00 36.34 225 ALA A C 1
ATOM 1729 O O . ALA A 1 225 ? -2.414 8.181 -8.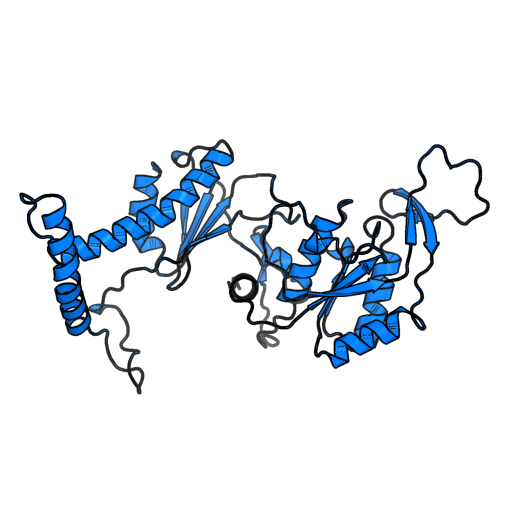014 1.00 36.34 225 ALA A O 1
ATOM 1730 N N . PRO A 1 226 ? -4.134 8.254 -9.445 1.00 35.91 226 PRO A N 1
ATOM 1731 C CA . PRO A 1 226 ? -5.000 8.963 -8.508 1.00 35.91 226 PRO A CA 1
ATOM 1732 C C . PRO A 1 226 ? -5.216 8.041 -7.303 1.00 35.91 226 PRO A C 1
ATOM 1734 O O . PRO A 1 226 ? -5.719 6.926 -7.457 1.00 35.91 226 PRO A O 1
ATOM 1737 N N . GLN A 1 227 ? -4.740 8.461 -6.135 1.00 38.25 227 GLN A N 1
ATOM 1738 C CA . GLN A 1 227 ? -4.812 7.677 -4.909 1.00 38.25 227 GLN A CA 1
ATOM 1739 C C . GLN A 1 227 ? -5.589 8.441 -3.847 1.00 38.25 227 GLN A C 1
ATOM 1741 O O . GLN A 1 227 ? -5.329 9.617 -3.583 1.00 38.25 227 GLN A O 1
ATOM 1746 N N . LEU A 1 228 ? -6.518 7.738 -3.210 1.00 40.88 228 LEU A N 1
ATOM 1747 C CA . LEU A 1 228 ? -7.057 8.116 -1.914 1.00 40.88 228 LEU A CA 1
ATOM 1748 C C . LEU A 1 228 ? -5.956 7.924 -0.861 1.00 40.88 228 LEU A C 1
ATOM 1750 O O . LEU A 1 228 ? -5.369 6.856 -0.758 1.00 40.88 228 LEU A O 1
ATOM 1754 N N . ASP A 1 229 ? -5.651 8.963 -0.091 1.00 43.16 229 ASP A N 1
ATOM 1755 C CA . ASP A 1 229 ? -4.589 8.938 0.925 1.00 43.16 229 ASP A CA 1
ATOM 1756 C C . ASP A 1 229 ? -5.058 8.204 2.190 1.00 43.16 229 ASP A C 1
ATOM 1758 O O . ASP A 1 229 ? -5.646 8.860 3.050 1.00 43.16 229 ASP A O 1
ATOM 1762 N N . ILE A 1 230 ? -4.866 6.874 2.267 1.00 42.47 230 ILE A N 1
ATOM 1763 C CA . ILE A 1 230 ? -5.352 6.019 3.368 1.00 42.47 230 ILE A CA 1
ATOM 1764 C C . ILE A 1 230 ? -4.294 5.711 4.430 1.00 42.47 230 ILE A C 1
ATOM 1766 O O . ILE A 1 230 ? -3.199 5.261 4.111 1.00 42.47 230 ILE A O 1
ATOM 1770 N N . ASN A 1 231 ? -4.660 5.866 5.707 1.00 46.53 231 ASN A N 1
ATOM 1771 C CA . ASN A 1 231 ? -3.861 5.438 6.861 1.00 46.53 231 ASN A CA 1
ATOM 1772 C C . ASN A 1 231 ? -4.577 4.374 7.702 1.00 46.53 231 ASN A C 1
ATOM 1774 O O . ASN A 1 231 ? -5.742 4.576 8.047 1.00 46.53 231 ASN A O 1
ATOM 1778 N N . THR A 1 232 ? -3.853 3.320 8.102 1.00 39.31 232 THR A N 1
ATOM 1779 C CA . THR A 1 232 ? -4.389 2.207 8.903 1.00 39.31 232 THR A CA 1
ATOM 1780 C C . THR A 1 232 ? -4.059 2.334 10.400 1.00 39.31 232 THR A C 1
ATOM 1782 O O . THR A 1 232 ? -2.899 2.494 10.779 1.00 39.31 232 THR A O 1
ATOM 1785 N N . VAL A 1 233 ? -5.059 2.210 11.275 1.00 51.03 233 VAL A N 1
ATOM 1786 C CA . VAL A 1 233 ? -4.946 2.205 12.746 1.00 51.03 233 VAL A CA 1
ATOM 1787 C C . VAL A 1 233 ? -5.585 0.921 13.295 1.00 51.03 233 VAL A C 1
ATOM 1789 O O . VAL A 1 233 ? -6.669 0.550 12.869 1.00 51.03 233 VAL A O 1
ATOM 1792 N N . ALA A 1 234 ? -4.952 0.220 14.239 1.00 43.72 234 ALA A N 1
ATOM 1793 C CA . ALA A 1 234 ? -5.515 -1.002 14.830 1.00 43.72 234 ALA A CA 1
ATOM 1794 C C . ALA A 1 234 ? -6.449 -0.677 16.012 1.00 43.72 234 ALA A C 1
ATOM 1796 O O . ALA A 1 234 ? -6.007 -0.611 17.160 1.00 43.72 234 ALA A O 1
ATOM 1797 N N . VAL A 1 235 ? -7.733 -0.435 15.731 1.00 55.94 235 VAL A N 1
ATOM 1798 C CA . VAL A 1 235 ? -8.771 -0.148 16.736 1.00 55.94 235 VAL A CA 1
ATOM 1799 C C . VAL A 1 235 ? -10.080 -0.850 16.346 1.00 55.94 235 VAL A C 1
ATOM 1801 O O . VAL A 1 235 ? -10.552 -0.711 15.224 1.00 55.94 235 VAL A O 1
ATOM 1804 N N . GLY A 1 236 ? -10.661 -1.624 17.269 1.00 59.41 236 GLY A N 1
ATOM 1805 C CA . GLY A 1 236 ? -11.908 -2.373 17.054 1.00 59.41 236 GLY A CA 1
ATOM 1806 C C . GLY A 1 236 ? -13.168 -1.647 17.545 1.00 59.41 236 GLY A C 1
ATOM 1807 O O . GLY A 1 236 ? -13.084 -0.619 18.217 1.00 59.41 236 GLY A O 1
ATOM 1808 N N . GLY A 1 237 ? -14.338 -2.199 17.207 1.00 64.88 237 GLY A N 1
ATOM 1809 C CA . GLY A 1 237 ? -15.654 -1.715 17.652 1.00 64.88 237 GLY A CA 1
ATOM 1810 C C . GLY A 1 237 ? -16.186 -2.414 18.903 1.00 64.88 237 GLY A C 1
ATOM 1811 O O . GLY A 1 237 ? -15.546 -3.300 19.466 1.00 64.88 237 GLY A O 1
ATOM 1812 N N . TYR A 1 238 ? -17.395 -2.039 19.315 1.00 72.88 238 TYR A N 1
ATOM 1813 C CA . TYR A 1 238 ? -18.182 -2.735 20.328 1.00 72.88 238 TYR A CA 1
ATOM 1814 C C . TYR A 1 238 ? -19.283 -3.591 19.693 1.00 72.88 238 TYR A C 1
ATOM 1816 O O . TYR A 1 238 ? -19.782 -3.329 18.599 1.00 72.88 238 TYR A O 1
ATOM 1824 N N . VAL A 1 239 ? -19.667 -4.646 20.403 1.00 74.56 239 VAL A N 1
ATOM 1825 C CA . VAL A 1 239 ? -20.691 -5.597 19.971 1.00 74.56 239 VAL A CA 1
ATOM 1826 C C . VAL A 1 239 ? -21.831 -5.568 20.977 1.00 74.56 239 VAL A C 1
ATOM 1828 O O . VAL A 1 239 ? -21.583 -5.504 22.179 1.00 74.56 239 VAL A O 1
ATOM 1831 N N . ILE A 1 240 ? -23.075 -5.592 20.493 1.00 80.00 240 ILE A N 1
ATOM 1832 C CA . ILE A 1 240 ? -24.251 -5.723 21.356 1.00 80.00 240 ILE A CA 1
ATOM 1833 C C . ILE A 1 240 ? -24.576 -7.218 21.450 1.00 80.00 240 ILE A C 1
ATOM 1835 O O . ILE A 1 240 ? -24.999 -7.777 20.436 1.00 80.00 240 ILE A O 1
ATOM 1839 N N . PRO A 1 241 ? -24.376 -7.868 22.616 1.00 81.19 241 PRO A N 1
ATOM 1840 C CA . PRO A 1 241 ? -24.479 -9.322 22.737 1.00 81.19 241 PRO A CA 1
ATOM 1841 C C . PRO A 1 241 ? -25.812 -9.884 22.241 1.00 81.19 241 PRO A C 1
ATOM 1843 O O . PRO A 1 241 ? -25.816 -10.854 21.494 1.00 81.19 241 PRO A O 1
ATOM 1846 N N . ASP A 1 242 ? -26.919 -9.212 22.564 1.00 81.50 242 ASP A N 1
ATOM 1847 C CA . ASP A 1 242 ? -28.280 -9.657 22.228 1.00 81.50 242 ASP A CA 1
ATOM 1848 C C . ASP A 1 242 ? -28.565 -9.717 20.717 1.00 81.50 242 ASP A C 1
ATOM 1850 O O . ASP A 1 242 ? -29.475 -10.421 20.286 1.00 81.50 242 ASP A O 1
ATOM 1854 N N . TYR A 1 243 ? -27.806 -8.973 19.908 1.00 81.75 243 TYR A N 1
ATOM 1855 C CA . TYR A 1 243 ? -27.967 -8.921 18.450 1.00 81.75 243 TYR A CA 1
ATOM 1856 C C . TYR A 1 243 ? -26.838 -9.636 17.705 1.00 81.75 243 TYR A C 1
ATOM 1858 O O . TYR A 1 243 ? -26.829 -9.643 16.473 1.00 81.75 243 TYR A O 1
ATOM 1866 N N . PHE A 1 244 ? -25.868 -10.201 18.426 1.00 82.56 244 PHE A N 1
ATOM 1867 C CA . PHE A 1 244 ? -24.752 -10.899 17.813 1.00 82.56 244 PHE A CA 1
ATOM 1868 C C . PHE A 1 244 ? -25.071 -12.391 17.688 1.00 82.56 244 PHE A C 1
ATOM 1870 O O . PHE A 1 244 ? -25.533 -12.997 18.657 1.00 82.56 244 PHE A O 1
ATOM 1877 N N . PRO A 1 245 ? -24.848 -13.004 16.514 1.00 83.38 245 PRO A N 1
ATOM 1878 C CA . PRO A 1 245 ? -25.185 -14.402 16.315 1.00 83.38 245 PRO A CA 1
ATOM 1879 C C . PRO A 1 245 ? -24.319 -15.300 17.207 1.00 83.38 245 PRO A C 1
ATOM 1881 O O . PRO A 1 245 ? -23.148 -15.015 17.466 1.00 83.38 245 PRO A O 1
ATOM 1884 N N . SER A 1 246 ? -24.910 -16.391 17.685 1.00 88.50 246 SER A N 1
ATOM 1885 C CA . SER A 1 246 ? -24.218 -17.396 18.489 1.00 88.50 246 SER A CA 1
ATOM 1886 C C . SER A 1 246 ? -23.366 -18.269 17.575 1.00 88.50 246 SER A C 1
ATOM 1888 O O . SER A 1 246 ? -23.852 -19.265 17.065 1.00 88.50 246 SER A O 1
ATOM 1890 N N . ILE A 1 247 ? -22.140 -17.824 17.300 1.00 87.56 247 ILE A N 1
ATOM 1891 C CA . ILE A 1 247 ? -21.207 -18.440 16.338 1.00 87.56 247 ILE A CA 1
ATOM 1892 C C . ILE A 1 247 ? -19.879 -18.846 16.985 1.00 87.56 247 ILE A C 1
ATOM 1894 O O . ILE A 1 247 ? -18.883 -19.027 16.294 1.00 87.56 247 ILE A O 1
ATOM 1898 N N . PHE A 1 248 ? -19.824 -18.900 18.316 1.00 85.12 248 PHE A N 1
ATOM 1899 C CA . PHE A 1 248 ? -18.608 -19.240 19.050 1.00 85.12 248 PHE A CA 1
ATOM 1900 C C . PHE A 1 248 ? -18.629 -20.692 19.531 1.00 85.12 248 PHE A C 1
ATOM 1902 O O . PHE A 1 248 ? -19.656 -21.371 19.507 1.00 85.12 248 PHE A O 1
ATOM 1909 N N . GLY A 1 249 ? -17.480 -21.150 20.027 1.00 85.25 249 GLY A N 1
ATOM 1910 C CA . GLY A 1 249 ? -17.311 -22.491 20.571 1.00 85.25 249 GLY A CA 1
ATOM 1911 C C . GLY A 1 249 ? -17.059 -23.559 19.500 1.00 85.25 249 GLY A C 1
ATOM 1912 O O . GLY A 1 249 ? -17.005 -23.256 18.315 1.00 85.25 249 GLY A O 1
ATOM 1913 N N . PRO A 1 250 ? -16.873 -24.827 19.899 1.00 87.31 250 PRO A N 1
ATOM 1914 C CA . PRO A 1 250 ? -16.469 -25.898 18.982 1.00 87.31 250 PRO A CA 1
ATOM 1915 C C . PRO A 1 250 ? -17.508 -26.265 17.912 1.00 87.31 250 PRO A C 1
ATOM 1917 O O . PRO A 1 250 ? -17.151 -26.913 16.933 1.00 87.31 250 PRO A O 1
ATOM 1920 N N . ASN A 1 251 ? -18.774 -25.893 18.128 1.00 90.81 251 ASN A N 1
ATOM 1921 C CA . ASN A 1 251 ? -19.905 -26.212 17.255 1.00 90.81 251 ASN A CA 1
ATOM 1922 C C . ASN A 1 251 ? -20.525 -24.962 16.597 1.00 90.81 251 ASN A C 1
ATOM 1924 O O . ASN A 1 251 ? -21.598 -25.076 16.012 1.00 90.81 251 ASN A O 1
ATOM 1928 N N . ASP A 1 252 ? -19.883 -23.792 16.717 1.00 87.31 252 ASP A N 1
ATOM 1929 C CA . ASP A 1 252 ? -20.360 -22.507 16.183 1.00 87.31 252 ASP A CA 1
ATOM 1930 C C . ASP A 1 252 ? -21.802 -22.142 16.603 1.00 87.31 252 ASP A C 1
ATOM 1932 O O . ASP A 1 252 ? -22.580 -21.626 15.802 1.00 87.31 252 ASP A O 1
ATOM 1936 N N . ASP A 1 253 ? -22.170 -22.423 17.857 1.00 89.88 253 ASP A N 1
ATOM 1937 C CA . ASP A 1 253 ? -23.529 -22.250 18.394 1.00 89.88 253 ASP A CA 1
ATOM 1938 C C . ASP A 1 253 ? -23.587 -21.491 19.733 1.00 89.88 253 ASP A C 1
ATOM 1940 O O . ASP A 1 253 ? -24.664 -21.313 20.309 1.00 89.88 253 ASP A O 1
ATOM 1944 N N . GLN A 1 254 ? -22.447 -21.018 20.245 1.00 89.75 254 GLN A N 1
ATOM 1945 C CA . GLN A 1 254 ? -22.366 -20.368 21.555 1.00 89.75 254 GLN A CA 1
ATOM 1946 C C . GLN A 1 254 ? -22.460 -18.839 21.447 1.00 89.75 254 GLN A C 1
ATOM 1948 O O . GLN A 1 254 ? -21.916 -18.247 20.506 1.00 89.75 254 GLN A O 1
ATOM 1953 N N . PRO A 1 255 ? -23.149 -18.170 22.394 1.00 90.12 255 PRO A N 1
ATOM 1954 C CA . PRO A 1 255 ? -23.245 -16.714 22.439 1.00 90.12 255 PRO A CA 1
ATOM 1955 C C . PRO A 1 255 ? -21.946 -16.070 22.948 1.00 90.12 255 PRO A C 1
ATOM 1957 O O . PRO A 1 255 ? -21.016 -16.742 23.390 1.00 90.12 255 PRO A O 1
ATOM 1960 N N . LEU A 1 256 ? -21.898 -14.737 22.922 1.00 87.06 256 LEU A N 1
ATOM 1961 C CA . LEU A 1 256 ? -20.838 -13.974 23.583 1.00 87.06 256 LEU A CA 1
ATOM 1962 C C . LEU A 1 256 ? -20.927 -14.109 25.109 1.00 87.06 256 LEU A C 1
ATOM 1964 O O . LEU A 1 256 ? -21.990 -13.895 25.694 1.00 87.06 256 LEU A O 1
ATOM 1968 N N . GLU A 1 257 ? -19.793 -14.373 25.760 1.00 88.12 257 GLU A N 1
ATOM 1969 C CA . GLU A 1 257 ? -19.726 -14.516 27.215 1.00 88.12 257 GLU A CA 1
ATOM 1970 C C . GLU A 1 257 ? -19.543 -13.157 27.917 1.00 88.12 257 GLU A C 1
ATOM 1972 O O . GLU A 1 257 ? -18.442 -12.616 28.086 1.00 88.12 257 GLU A O 1
ATOM 1977 N N . VAL A 1 258 ? -20.669 -12.572 28.327 1.00 87.25 258 VAL A N 1
ATOM 1978 C CA . VAL A 1 258 ? -20.712 -11.260 28.990 1.00 87.25 258 VAL A CA 1
ATOM 1979 C C . VAL A 1 258 ? -20.196 -11.339 30.426 1.00 87.25 258 VAL A C 1
ATOM 1981 O O . VAL A 1 258 ? -19.603 -10.374 30.918 1.00 87.25 258 VAL A O 1
ATOM 1984 N N . LYS A 1 259 ? -20.418 -12.463 31.119 1.00 89.44 259 LYS A N 1
ATOM 1985 C CA . LYS A 1 259 ? -20.069 -12.590 32.535 1.00 89.44 259 LYS A CA 1
ATOM 1986 C C . LYS A 1 259 ? -18.557 -12.650 32.716 1.00 89.44 259 LYS A C 1
ATOM 1988 O O . LYS A 1 259 ? -18.022 -11.863 33.491 1.00 89.44 259 LYS A O 1
ATOM 1993 N N . GLU A 1 260 ? -17.879 -13.492 31.942 1.00 88.81 260 GLU A N 1
ATOM 1994 C CA . GLU A 1 260 ? -16.414 -13.597 31.950 1.00 88.81 260 GLU A CA 1
ATOM 1995 C C . GLU A 1 260 ? -15.762 -12.265 31.556 1.00 88.81 260 GLU A C 1
ATOM 1997 O O . GLU A 1 260 ? -14.839 -11.790 32.215 1.00 88.81 260 GLU A O 1
ATOM 2002 N N . THR A 1 261 ? -16.302 -11.587 30.535 1.00 88.00 261 THR A N 1
ATOM 2003 C CA . THR A 1 261 ? -15.842 -10.244 30.152 1.00 88.00 261 THR A CA 1
ATOM 2004 C C . TH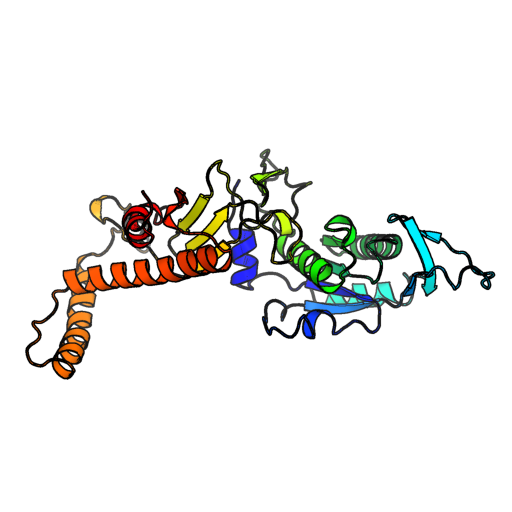R A 1 261 ? -15.938 -9.269 31.328 1.00 88.00 261 THR A C 1
ATOM 2006 O O . THR A 1 261 ? -15.009 -8.504 31.583 1.00 88.00 261 THR A O 1
ATOM 2009 N N . ARG A 1 262 ? -17.047 -9.292 32.076 1.00 89.56 262 ARG A N 1
ATOM 2010 C CA . ARG A 1 262 ? -17.242 -8.411 33.231 1.00 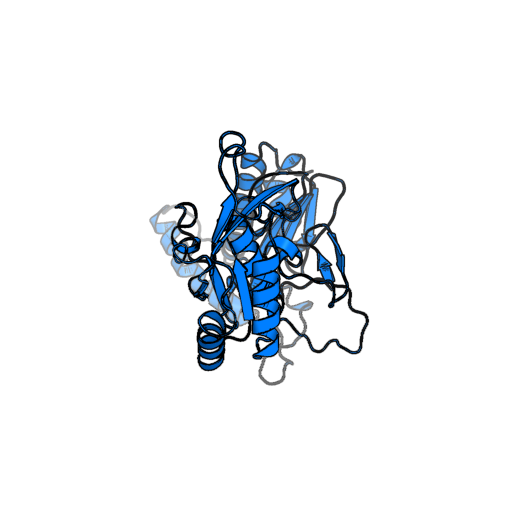89.56 262 ARG A CA 1
ATOM 2011 C C . ARG A 1 262 ? -16.275 -8.725 34.370 1.00 89.56 262 ARG A C 1
ATOM 2013 O O . ARG A 1 262 ? -15.707 -7.788 34.918 1.00 89.56 262 ARG A O 1
ATOM 2020 N N . GLU A 1 263 ? -16.060 -10.001 34.673 1.00 93.06 263 GLU A N 1
ATOM 2021 C CA . GLU A 1 263 ? -15.095 -10.449 35.684 1.00 93.06 263 GLU A CA 1
ATOM 2022 C C . GLU A 1 263 ? -13.669 -9.994 35.323 1.00 93.06 263 GLU A C 1
ATOM 2024 O O . GLU A 1 263 ? -12.987 -9.382 36.146 1.00 93.06 263 GLU A O 1
ATOM 2029 N N . ASN A 1 264 ? -13.268 -10.142 34.057 1.00 91.25 264 ASN A N 1
ATOM 2030 C CA . ASN A 1 264 ? -11.986 -9.640 33.554 1.00 91.25 264 ASN A CA 1
ATOM 2031 C C . ASN A 1 264 ? -11.854 -8.111 33.689 1.00 91.25 264 ASN A C 1
ATOM 2033 O O . ASN A 1 264 ? -10.784 -7.594 34.020 1.00 91.25 264 ASN A O 1
ATOM 2037 N N . PHE A 1 265 ? -12.935 -7.360 33.460 1.00 90.94 265 PHE A N 1
ATOM 2038 C CA . PHE A 1 265 ? -12.943 -5.911 33.670 1.00 90.94 265 PHE A CA 1
ATOM 2039 C C . PHE A 1 265 ? -12.913 -5.514 35.153 1.00 90.94 265 PHE A C 1
ATOM 2041 O O . PHE A 1 265 ? -12.295 -4.501 35.487 1.00 90.94 265 PHE A O 1
ATOM 2048 N N . ASP A 1 266 ? -13.557 -6.278 36.037 1.00 93.81 266 ASP A N 1
ATOM 2049 C CA . ASP A 1 266 ? -13.477 -6.080 37.488 1.00 93.81 266 ASP A CA 1
ATOM 2050 C C . ASP A 1 266 ? -12.039 -6.307 37.984 1.00 93.81 266 ASP A C 1
ATOM 2052 O O . ASP A 1 266 ? -11.522 -5.525 38.790 1.00 93.81 266 ASP A O 1
ATOM 2056 N N . ASP A 1 267 ? -11.347 -7.310 37.442 1.00 94.00 267 ASP A N 1
ATOM 2057 C CA . ASP A 1 267 ? -9.930 -7.545 37.713 1.00 94.00 267 ASP A CA 1
ATOM 2058 C C . ASP A 1 267 ? -9.035 -6.437 37.156 1.00 94.00 267 ASP A C 1
ATOM 2060 O O . ASP A 1 267 ? -8.142 -5.966 37.863 1.00 94.00 267 ASP A O 1
ATOM 2064 N N . LEU A 1 268 ? -9.315 -5.940 35.948 1.00 92.25 268 LEU A N 1
ATOM 2065 C CA . LEU A 1 268 ? -8.604 -4.811 35.341 1.00 92.25 268 LEU A CA 1
ATOM 2066 C C . LEU A 1 268 ? -8.838 -3.484 36.087 1.00 92.25 268 LEU A C 1
ATOM 2068 O O . LEU A 1 268 ? -7.961 -2.615 36.122 1.00 92.25 268 LEU A O 1
ATOM 2072 N N . ALA A 1 269 ? -9.997 -3.311 36.724 1.00 94.25 269 ALA A N 1
ATOM 2073 C CA . ALA A 1 269 ? -10.316 -2.105 37.482 1.00 94.25 269 ALA A CA 1
ATOM 2074 C C . ALA A 1 269 ? -9.430 -1.935 38.724 1.00 94.25 269 ALA A C 1
ATOM 2076 O O . ALA A 1 269 ? -9.106 -0.802 39.094 1.00 94.25 269 ALA A O 1
ATOM 2077 N N . LYS A 1 270 ? -8.995 -3.038 39.346 1.00 93.44 270 LYS A N 1
ATOM 2078 C CA . LYS A 1 270 ? -8.137 -3.034 40.543 1.00 93.44 270 LYS A CA 1
ATOM 2079 C C . LYS A 1 270 ? -6.803 -2.298 40.308 1.00 93.44 270 LYS A C 1
ATOM 2081 O O . LYS A 1 270 ? -6.554 -1.316 41.021 1.00 93.44 270 LYS A O 1
ATOM 2086 N N . PRO A 1 271 ? -5.950 -2.682 39.332 1.00 94.44 271 PRO A N 1
ATOM 2087 C CA . PRO A 1 271 ? -4.695 -1.982 39.072 1.00 94.44 271 PRO A CA 1
ATOM 2088 C C . PRO A 1 271 ? -4.914 -0.552 38.562 1.00 94.44 271 PRO A C 1
ATOM 2090 O O . PRO A 1 271 ? -4.185 0.345 38.982 1.00 94.44 271 PRO A O 1
ATOM 2093 N N . ILE A 1 272 ? -5.939 -0.294 37.736 1.00 91.44 272 ILE A N 1
ATOM 2094 C CA . ILE A 1 272 ? -6.238 1.061 37.230 1.00 91.44 272 ILE A CA 1
ATOM 2095 C C . ILE A 1 272 ? -6.570 2.022 38.378 1.00 91.44 272 ILE A C 1
ATOM 2097 O O . ILE A 1 272 ? -6.023 3.126 38.449 1.00 91.44 272 ILE A O 1
ATOM 2101 N N . ASN A 1 273 ? -7.448 1.612 39.295 1.00 93.19 273 ASN A N 1
ATOM 2102 C CA . ASN A 1 273 ? -7.837 2.440 40.436 1.00 93.19 273 ASN A CA 1
ATOM 2103 C C . ASN A 1 273 ? -6.694 2.605 41.443 1.00 93.19 273 ASN A C 1
ATOM 2105 O O . ASN A 1 273 ? -6.504 3.701 41.972 1.00 93.19 273 ASN A O 1
ATOM 2109 N N . SER A 1 274 ? -5.884 1.562 41.643 1.00 92.31 274 SER A N 1
ATOM 2110 C CA . SER A 1 274 ? -4.668 1.640 42.464 1.00 92.31 274 SER A CA 1
ATOM 2111 C C . SER A 1 274 ? -3.679 2.665 41.899 1.00 92.31 274 SER A C 1
ATOM 2113 O O . SER A 1 274 ? -3.198 3.533 42.629 1.00 92.31 274 SER A O 1
ATOM 2115 N N . TYR A 1 275 ? -3.437 2.637 40.583 1.00 92.19 275 TYR A N 1
ATOM 2116 C CA . TYR A 1 275 ? -2.582 3.613 39.910 1.00 92.19 275 TYR A CA 1
ATOM 2117 C C . TYR A 1 275 ? -3.149 5.038 40.005 1.00 92.19 275 TYR A C 1
ATOM 2119 O O . TYR A 1 275 ? -2.420 5.956 40.378 1.00 92.19 275 TYR A O 1
ATOM 2127 N N . ARG A 1 276 ? -4.454 5.244 39.764 1.00 90.69 276 ARG A N 1
ATOM 2128 C CA . ARG A 1 276 ? -5.084 6.573 39.918 1.00 90.69 276 ARG A CA 1
ATOM 2129 C C . ARG A 1 276 ? -4.944 7.124 41.334 1.00 90.69 276 ARG A C 1
ATOM 2131 O O . ARG A 1 276 ? -4.586 8.287 41.474 1.00 90.69 276 ARG A O 1
ATOM 2138 N N . LYS A 1 277 ? -5.153 6.303 42.366 1.00 89.44 277 LYS A N 1
ATOM 2139 C CA . LYS A 1 277 ? -4.986 6.710 43.771 1.00 89.44 277 LYS A CA 1
ATOM 2140 C C . LYS A 1 277 ? -3.546 7.080 44.123 1.00 89.44 277 LYS A C 1
ATOM 2142 O O . LYS A 1 277 ? -3.339 7.922 44.991 1.00 89.44 277 LYS A O 1
ATOM 2147 N N . SER A 1 278 ? -2.556 6.492 43.444 1.00 90.94 278 SER A N 1
ATOM 2148 C CA . SER A 1 278 ? -1.155 6.901 43.613 1.00 90.94 278 SER A CA 1
ATOM 2149 C C . SER A 1 278 ? -0.868 8.303 43.055 1.00 90.94 278 SER A C 1
ATOM 2151 O O . SER A 1 278 ? 0.039 8.968 43.542 1.00 90.94 278 SER A O 1
ATOM 2153 N N . GLN A 1 279 ? -1.647 8.759 42.065 1.00 89.12 279 GLN A N 1
ATOM 2154 C CA . GLN A 1 279 ? -1.527 10.087 41.449 1.00 89.12 279 GLN A CA 1
ATOM 2155 C C . GLN A 1 279 ? -2.415 11.136 42.141 1.00 89.12 279 GLN A C 1
ATOM 2157 O O . GLN A 1 279 ? -2.019 12.288 42.276 1.00 89.12 279 GLN A O 1
ATOM 2162 N N . ASP A 1 280 ? -3.609 10.739 42.587 1.00 89.38 280 ASP A N 1
ATOM 2163 C CA . ASP A 1 280 ? -4.572 11.582 43.298 1.00 89.38 280 ASP A CA 1
ATOM 2164 C C . ASP A 1 280 ? -5.281 10.762 44.387 1.00 89.38 280 ASP A C 1
ATOM 2166 O O . ASP A 1 280 ? -6.220 10.006 44.120 1.00 89.38 280 ASP A O 1
ATOM 2170 N N . GLN A 1 281 ? -4.840 10.936 45.635 1.00 81.38 281 GLN A N 1
ATOM 2171 C CA . GLN A 1 281 ? -5.396 10.232 46.797 1.00 81.38 281 GLN A CA 1
ATOM 2172 C C . GLN A 1 281 ? -6.863 10.593 47.081 1.00 81.38 281 GLN A C 1
ATOM 2174 O O . GLN A 1 281 ? -7.558 9.826 47.746 1.00 81.38 281 GLN A O 1
ATOM 2179 N N . SER A 1 282 ? -7.350 11.734 46.580 1.00 83.31 282 SER A N 1
ATOM 2180 C CA . SER A 1 282 ? -8.741 12.178 46.749 1.00 83.31 282 SER A CA 1
ATOM 2181 C C . SER A 1 282 ? -9.683 11.654 45.655 1.00 83.31 282 SER A C 1
ATOM 2183 O O . SER A 1 282 ? -10.909 11.787 45.753 1.00 83.31 282 SER A O 1
ATOM 2185 N N . GLY A 1 283 ? -9.122 11.024 44.618 1.00 80.19 283 GLY A N 1
ATOM 2186 C CA . GLY A 1 283 ? -9.848 10.527 43.462 1.00 80.19 283 GLY A CA 1
ATOM 2187 C C . GLY A 1 283 ? -10.759 9.344 43.794 1.00 80.19 283 GLY A C 1
ATOM 2188 O O . GLY A 1 283 ? -10.325 8.314 44.308 1.00 80.19 283 GLY A O 1
ATOM 2189 N N . LYS A 1 284 ? -12.044 9.454 43.433 1.00 85.69 284 LYS A N 1
ATOM 2190 C CA . LYS A 1 284 ? -12.983 8.322 43.494 1.00 85.69 284 LYS A CA 1
ATOM 2191 C C . LYS A 1 284 ? -12.596 7.236 42.486 1.00 85.69 284 LYS A C 1
ATOM 2193 O O . LYS A 1 284 ? -12.218 7.544 41.346 1.00 85.69 284 LYS A O 1
ATOM 2198 N N . ASP A 1 285 ? -12.793 5.984 42.892 1.00 87.81 285 ASP A N 1
ATOM 2199 C CA . ASP A 1 285 ? -12.595 4.814 42.037 1.00 87.81 285 ASP A CA 1
ATOM 2200 C C . ASP A 1 285 ? -13.474 4.896 40.781 1.00 87.81 285 ASP A C 1
ATOM 2202 O O . ASP A 1 285 ? -14.636 5.319 40.814 1.00 87.81 285 ASP A O 1
ATOM 2206 N N . MET A 1 286 ? -12.900 4.514 39.641 1.00 90.56 286 MET A N 1
ATOM 2207 C CA . MET A 1 286 ? -13.646 4.334 38.404 1.00 90.56 286 MET A CA 1
ATOM 2208 C C . MET A 1 286 ? -14.440 3.040 38.478 1.00 90.56 286 MET A C 1
ATOM 2210 O O . MET A 1 286 ? -13.919 1.997 38.871 1.00 90.56 286 MET A O 1
ATOM 2214 N N . THR A 1 287 ? -15.692 3.110 38.039 1.00 93.88 287 THR A N 1
ATOM 2215 C CA . THR A 1 287 ? -16.497 1.917 37.791 1.00 93.88 287 THR A CA 1
ATOM 2216 C C . THR A 1 287 ? -16.034 1.233 36.506 1.00 93.88 287 THR A C 1
ATOM 2218 O O . THR A 1 287 ? -15.489 1.891 35.612 1.00 93.88 287 THR A O 1
ATOM 2221 N N . VAL A 1 288 ? -16.323 -0.062 36.367 1.00 90.94 288 VAL A N 1
ATOM 2222 C CA . VAL A 1 288 ? -16.055 -0.830 35.139 1.00 90.94 288 VAL A CA 1
ATOM 2223 C C . VAL A 1 288 ? -16.606 -0.132 33.894 1.00 90.94 288 VAL A C 1
ATOM 2225 O O . VAL A 1 288 ? -15.903 -0.012 32.896 1.00 90.94 288 VAL A O 1
ATOM 2228 N N . GLN A 1 289 ? -17.818 0.429 33.959 1.00 89.06 289 GLN A N 1
ATOM 2229 C CA . GLN A 1 289 ? -18.423 1.127 32.820 1.00 89.06 289 GLN A CA 1
ATOM 2230 C C . GLN A 1 289 ? -17.620 2.367 32.410 1.00 89.06 289 GLN A C 1
ATOM 2232 O O . GLN A 1 289 ? -17.460 2.635 31.222 1.00 89.06 289 GLN A O 1
ATOM 2237 N N . LYS A 1 290 ? -17.087 3.123 33.381 1.00 89.38 290 LYS A N 1
ATOM 2238 C CA . LYS A 1 290 ? -16.236 4.284 33.089 1.00 89.38 290 LYS A CA 1
ATOM 2239 C C . LYS A 1 290 ? -14.900 3.869 32.486 1.00 89.38 290 LYS A C 1
ATOM 2241 O O . LYS A 1 290 ? -14.385 4.587 31.635 1.00 89.38 290 LYS A O 1
ATOM 2246 N N . ILE A 1 291 ? -14.345 2.740 32.922 1.00 89.75 291 ILE A N 1
ATOM 2247 C CA . ILE A 1 291 ? -13.105 2.187 32.370 1.00 89.75 291 ILE A CA 1
ATOM 2248 C C . ILE A 1 291 ? -13.334 1.734 30.925 1.00 89.75 291 ILE A C 1
ATOM 2250 O O . ILE A 1 291 ? -12.602 2.166 30.039 1.00 89.75 291 ILE A O 1
ATOM 2254 N N . ALA A 1 292 ? -14.392 0.961 30.665 1.00 86.19 292 ALA A N 1
ATOM 2255 C CA . ALA A 1 292 ? -14.773 0.526 29.321 1.00 86.19 292 ALA A CA 1
ATOM 2256 C C . ALA A 1 292 ? -15.021 1.716 28.374 1.00 86.19 292 ALA A C 1
ATOM 2258 O O . ALA A 1 292 ? -14.481 1.760 27.270 1.00 86.19 292 ALA A O 1
ATOM 2259 N N . LEU A 1 293 ? -15.751 2.742 28.830 1.00 86.62 293 LEU A N 1
ATOM 2260 C CA . LEU A 1 293 ? -15.923 3.984 28.069 1.00 86.62 293 LEU A CA 1
ATOM 2261 C C . LEU A 1 293 ? -14.586 4.710 27.837 1.00 86.62 293 LEU A C 1
ATOM 2263 O O . LEU A 1 293 ? -14.383 5.319 26.790 1.00 86.62 293 LEU A O 1
ATOM 2267 N N . GLY A 1 294 ? -13.659 4.632 28.794 1.00 87.06 294 GLY A N 1
ATOM 2268 C CA . GLY A 1 294 ? -12.292 5.130 28.659 1.00 87.06 294 GLY A CA 1
ATOM 2269 C C . GLY A 1 294 ? -11.550 4.497 27.481 1.00 87.06 294 GLY A C 1
ATOM 2270 O O . GLY A 1 294 ? -10.955 5.230 26.695 1.00 87.06 294 GLY A O 1
ATOM 2271 N N . PHE A 1 295 ? -11.651 3.178 27.297 1.00 85.31 295 PHE A N 1
ATOM 2272 C CA . PHE A 1 295 ? -11.085 2.494 26.127 1.00 85.31 295 PHE A CA 1
ATOM 2273 C C . PHE A 1 295 ? -11.679 3.013 24.816 1.00 85.31 295 PHE A C 1
ATOM 2275 O 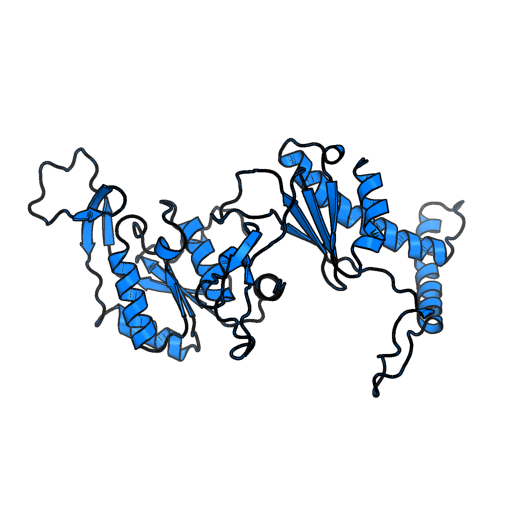O . PHE A 1 295 ? -10.929 3.345 23.901 1.00 85.31 295 PHE A O 1
ATOM 2282 N N . VAL A 1 296 ? -13.004 3.178 24.748 1.00 83.81 296 VAL A N 1
ATOM 2283 C CA . VAL A 1 296 ? -13.676 3.755 23.568 1.00 83.81 296 VAL A CA 1
ATOM 2284 C C . VAL A 1 296 ? -13.194 5.184 23.296 1.00 83.81 296 VAL A C 1
ATOM 2286 O O . VAL A 1 296 ? -12.967 5.563 22.148 1.00 83.81 296 VAL A O 1
ATOM 2289 N N . ASN A 1 297 ? -12.980 5.985 24.340 1.00 85.31 297 ASN A N 1
ATOM 2290 C CA . ASN A 1 297 ? -12.459 7.344 24.198 1.00 85.31 297 ASN A CA 1
ATOM 2291 C C . ASN A 1 297 ? -11.006 7.365 23.705 1.00 85.31 297 ASN A C 1
ATOM 2293 O O . ASN A 1 297 ? -10.674 8.176 22.843 1.00 85.31 297 ASN A O 1
ATOM 2297 N N . VAL A 1 298 ? -10.151 6.471 24.211 1.00 83.75 298 VAL A N 1
ATOM 2298 C CA . VAL A 1 298 ? -8.762 6.324 23.745 1.00 83.75 298 VAL A CA 1
ATOM 2299 C C . VAL A 1 298 ? -8.730 5.864 22.289 1.00 83.75 298 VAL A C 1
ATOM 2301 O O . VAL A 1 298 ? -7.977 6.426 21.497 1.00 83.75 298 VAL A O 1
ATOM 2304 N N . ALA A 1 299 ? -9.588 4.915 21.915 1.00 80.88 299 ALA A N 1
ATOM 2305 C CA . ALA A 1 299 ? -9.794 4.474 20.539 1.00 80.88 299 ALA A CA 1
ATOM 2306 C C . ALA A 1 299 ? -10.179 5.652 19.626 1.00 80.88 299 ALA A C 1
ATOM 2308 O O . ALA A 1 299 ? -9.493 5.928 18.641 1.00 80.88 299 ALA A O 1
ATOM 2309 N N . ASN A 1 300 ? -11.215 6.410 20.001 1.00 85.50 300 ASN A N 1
ATOM 2310 C CA . ASN A 1 300 ? -11.656 7.601 19.269 1.00 85.50 300 ASN A CA 1
ATOM 2311 C C . ASN A 1 300 ? -10.539 8.637 19.111 1.00 85.50 300 ASN A C 1
ATOM 2313 O O . ASN A 1 300 ? -10.362 9.190 18.029 1.00 85.50 300 ASN A O 1
ATOM 2317 N N . GLU A 1 301 ? -9.774 8.902 20.171 1.00 83.19 301 GLU A N 1
ATOM 2318 C CA . GLU A 1 301 ? -8.665 9.857 20.127 1.00 83.19 301 GLU A CA 1
ATOM 2319 C C . GLU A 1 301 ? -7.520 9.365 19.233 1.00 83.19 301 GLU A C 1
ATOM 2321 O O . GLU A 1 301 ? -6.972 10.143 18.449 1.00 83.19 301 GLU A O 1
ATOM 2326 N N . THR A 1 302 ? -7.197 8.073 19.304 1.00 79.94 302 THR A N 1
ATOM 2327 C CA . THR A 1 302 ? -6.170 7.432 18.470 1.00 79.94 302 THR A CA 1
ATOM 2328 C C . THR A 1 302 ? -6.523 7.521 16.989 1.00 79.94 302 THR A C 1
ATOM 2330 O O . THR A 1 302 ? -5.648 7.816 16.184 1.00 79.94 302 THR A O 1
ATOM 2333 N N . MET A 1 303 ? -7.799 7.349 16.631 1.00 81.31 303 MET A N 1
ATOM 2334 C CA . MET A 1 303 ? -8.276 7.468 15.247 1.00 81.31 303 MET A CA 1
ATOM 2335 C C . MET A 1 303 ? -8.412 8.924 14.786 1.00 81.31 303 MET A C 1
ATOM 2337 O O . MET A 1 303 ? -8.114 9.254 13.641 1.00 81.31 303 MET A O 1
ATOM 2341 N N . ARG A 1 304 ? -8.820 9.833 15.678 1.00 84.75 304 ARG A N 1
ATOM 2342 C CA . ARG A 1 304 ? -8.975 11.261 15.368 1.00 84.75 304 ARG A CA 1
ATOM 2343 C C . ARG A 1 304 ? -7.653 11.931 15.007 1.00 84.75 304 ARG A C 1
ATOM 2345 O O . ARG A 1 304 ? -7.611 12.743 14.083 1.00 84.75 304 ARG A O 1
ATOM 2352 N N . ARG A 1 305 ? -6.595 11.655 15.774 1.00 80.31 305 ARG A N 1
ATOM 2353 C CA . ARG A 1 305 ? -5.278 12.294 15.617 1.00 80.31 305 ARG A CA 1
ATOM 2354 C C . ARG A 1 305 ? -4.743 12.243 14.181 1.00 80.31 305 ARG A C 1
ATOM 2356 O O . ARG A 1 305 ? -4.466 13.325 13.663 1.00 80.31 305 ARG A O 1
ATOM 2363 N N . PRO A 1 306 ? -4.645 11.073 13.520 1.00 73.75 306 PRO A N 1
ATOM 2364 C CA . PRO A 1 306 ? -4.181 11.007 12.141 1.00 73.75 306 PRO A CA 1
ATOM 2365 C C . PRO A 1 306 ? -5.135 11.734 11.189 1.00 73.75 306 PRO A C 1
ATOM 2367 O O . PRO A 1 306 ? -4.659 12.546 10.402 1.00 73.75 306 PRO A O 1
ATOM 2370 N N . ILE A 1 307 ? -6.462 11.557 11.304 1.00 80.94 307 ILE A N 1
ATOM 2371 C CA . ILE A 1 307 ? -7.440 12.272 10.454 1.00 80.94 307 ILE A CA 1
ATOM 2372 C C . ILE A 1 307 ? -7.172 13.783 10.468 1.00 80.94 307 ILE A C 1
ATOM 2374 O O . ILE A 1 307 ? -7.117 14.436 9.422 1.00 80.94 307 ILE A O 1
ATOM 2378 N N . ARG A 1 308 ? -6.986 14.339 11.668 1.00 84.50 308 ARG A N 1
ATOM 2379 C CA . ARG A 1 308 ? -6.733 15.763 11.863 1.00 84.50 308 ARG A CA 1
ATOM 2380 C C . ARG A 1 308 ? -5.376 16.187 11.316 1.00 84.50 308 ARG A C 1
ATOM 2382 O O . ARG A 1 308 ? -5.330 17.099 10.498 1.00 84.50 308 ARG A O 1
ATOM 2389 N N . GLN A 1 309 ? -4.305 15.515 11.737 1.00 77.94 309 GLN A N 1
ATOM 2390 C CA . GLN A 1 309 ? -2.941 15.848 11.325 1.00 77.94 309 GLN A CA 1
ATOM 2391 C C . GLN A 1 309 ? -2.800 15.848 9.803 1.00 77.94 309 GLN A C 1
ATOM 2393 O O . GLN A 1 309 ? -2.310 16.820 9.243 1.00 77.94 309 GLN A O 1
ATOM 2398 N N . TRP A 1 310 ? -3.285 14.812 9.119 1.00 68.62 310 TRP A N 1
ATOM 2399 C CA . TRP A 1 310 ? -3.153 14.694 7.665 1.00 68.62 310 TRP A CA 1
ATOM 2400 C C . TRP A 1 310 ? -3.986 15.717 6.897 1.00 68.62 310 TRP A C 1
ATOM 2402 O O . TRP A 1 310 ? -3.545 16.253 5.878 1.00 68.62 310 TRP A O 1
ATOM 2412 N N . THR A 1 311 ? -5.182 16.028 7.396 1.00 73.88 311 THR A N 1
ATOM 2413 C CA . THR A 1 311 ? -6.030 17.056 6.785 1.00 73.88 311 THR A CA 1
ATOM 2414 C C . THR A 1 311 ? -5.397 18.443 6.930 1.00 73.88 311 THR A C 1
ATOM 2416 O O . THR A 1 311 ? -5.324 19.186 5.949 1.00 73.88 311 THR A O 1
ATOM 2419 N N . GLU A 1 312 ? -4.867 18.754 8.118 1.00 81.56 312 GLU A N 1
ATOM 2420 C CA . GLU A 1 312 ? -4.221 20.034 8.431 1.00 81.56 312 GLU A CA 1
ATOM 2421 C C . GLU A 1 312 ? -2.857 20.195 7.734 1.00 81.56 312 GLU A C 1
ATOM 2423 O O . GLU A 1 312 ? -2.578 21.273 7.216 1.00 81.56 312 GLU A O 1
ATOM 2428 N N . ILE A 1 313 ? -2.038 19.136 7.628 1.00 71.19 313 ILE A N 1
ATOM 2429 C CA . ILE A 1 313 ? -0.756 19.143 6.886 1.00 71.19 313 ILE A CA 1
ATOM 2430 C C . ILE A 1 313 ? -0.965 19.542 5.424 1.00 71.19 313 ILE A C 1
ATOM 2432 O O . ILE A 1 313 ? -0.147 20.251 4.842 1.00 71.19 313 ILE A O 1
ATOM 2436 N N . LYS A 1 314 ? -2.086 19.123 4.833 1.00 67.88 314 LYS A N 1
ATOM 2437 C CA . LYS A 1 314 ? -2.461 19.482 3.462 1.00 67.88 314 LYS A CA 1
ATOM 2438 C C . LYS A 1 314 ? -3.060 20.892 3.348 1.00 67.88 314 LYS A C 1
ATOM 2440 O O . LYS A 1 314 ? -3.482 21.275 2.265 1.00 67.88 314 LYS A O 1
ATOM 2445 N N . GLY A 1 315 ? -3.118 21.656 4.440 1.00 76.19 315 GLY A N 1
ATOM 2446 C CA . GLY A 1 315 ? -3.620 23.030 4.465 1.00 76.19 315 GLY A CA 1
ATOM 2447 C C . GLY A 1 315 ? -5.141 23.145 4.548 1.00 76.19 315 GLY A C 1
ATOM 2448 O O . GLY A 1 315 ? -5.688 24.191 4.205 1.00 76.19 315 GLY A O 1
ATOM 2449 N N . HIS A 1 316 ? -5.842 22.094 4.982 1.00 78.44 316 HIS A N 1
ATOM 2450 C CA . HIS A 1 316 ? -7.298 22.115 5.078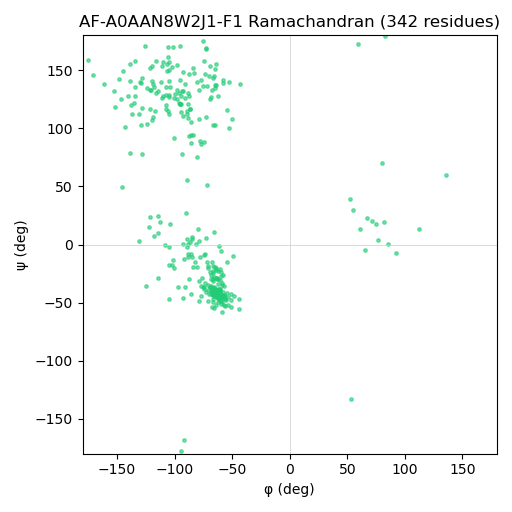 1.00 78.44 316 HIS A CA 1
ATOM 2451 C C . HIS A 1 316 ? -7.801 21.896 6.500 1.00 78.44 316 HIS A C 1
ATOM 2453 O O . HIS A 1 316 ? -7.186 21.227 7.323 1.00 78.44 316 HIS A O 1
ATOM 2459 N N . GLU A 1 317 ? -8.991 22.421 6.767 1.00 83.25 317 GLU A N 1
ATOM 2460 C CA . GLU A 1 317 ? -9.666 22.240 8.044 1.00 83.25 317 GLU A CA 1
ATOM 2461 C C . GLU A 1 317 ? -10.626 21.047 7.981 1.00 83.25 317 GLU A C 1
ATOM 2463 O O . GLU A 1 317 ? -11.458 20.939 7.073 1.00 83.25 317 GLU A O 1
ATOM 2468 N N . THR A 1 318 ? -10.568 20.169 8.980 1.00 86.75 318 THR A N 1
ATOM 2469 C CA . THR A 1 318 ? -11.414 18.964 9.069 1.00 86.75 318 THR A CA 1
ATOM 2470 C C . THR A 1 318 ? -12.908 19.278 9.076 1.00 86.75 318 THR A C 1
ATOM 2472 O O . THR A 1 318 ? -13.683 18.539 8.480 1.00 86.75 318 THR A O 1
ATOM 2475 N N . ARG A 1 319 ? -13.318 20.411 9.660 1.00 88.31 319 ARG A N 1
ATOM 2476 C CA . ARG A 1 319 ? -14.723 20.866 9.706 1.00 88.31 319 ARG A CA 1
ATOM 2477 C C . ARG A 1 319 ? -15.370 21.102 8.340 1.00 88.31 319 ARG A C 1
ATOM 2479 O O . ARG A 1 319 ? -16.592 21.108 8.248 1.00 88.31 319 ARG A O 1
ATOM 2486 N N . ASN A 1 320 ? -14.564 21.302 7.298 1.00 83.75 320 ASN A N 1
ATOM 2487 C CA . ASN A 1 320 ? -15.048 21.529 5.935 1.00 83.75 320 ASN A CA 1
ATOM 2488 C C . ASN A 1 320 ? -15.227 20.220 5.144 1.00 83.75 320 ASN A C 1
ATOM 2490 O O . ASN A 1 320 ? -15.539 20.269 3.955 1.00 83.75 320 ASN A O 1
ATOM 2494 N N . HIS A 1 321 ? -15.022 19.066 5.788 1.00 80.69 321 HIS A N 1
ATOM 2495 C CA . HIS A 1 321 ? -15.134 17.746 5.175 1.00 80.69 321 HIS A CA 1
ATOM 2496 C C . HIS A 1 321 ? -16.403 17.030 5.631 1.00 80.69 321 HIS A C 1
ATOM 2498 O O . HIS A 1 321 ? -16.857 17.202 6.762 1.00 80.69 321 HIS A O 1
ATOM 2504 N N . ALA A 1 322 ? -16.940 16.184 4.755 1.00 80.25 322 ALA A N 1
ATOM 2505 C CA . ALA A 1 322 ? -17.895 15.159 5.161 1.00 80.25 322 ALA A CA 1
ATOM 2506 C C . ALA A 1 322 ? -17.131 13.932 5.685 1.00 80.25 322 ALA A C 1
ATOM 2508 O O . ALA A 1 322 ? -16.044 13.638 5.192 1.00 80.25 322 ALA A O 1
ATOM 2509 N N . LEU A 1 323 ? -17.693 13.216 6.661 1.00 81.88 323 LEU A N 1
ATOM 2510 C CA . LEU A 1 323 ? -17.167 11.932 7.130 1.00 81.88 323 LEU A CA 1
ATOM 2511 C C . LEU A 1 323 ? -18.061 10.809 6.596 1.00 81.88 323 LEU A C 1
ATOM 2513 O O . LEU A 1 323 ? -19.218 10.714 7.001 1.00 81.88 323 LEU A O 1
ATOM 2517 N N . ALA A 1 324 ? -17.545 9.975 5.695 1.00 77.25 324 ALA A N 1
ATOM 2518 C CA . ALA A 1 324 ? -18.209 8.735 5.298 1.00 77.25 324 ALA A CA 1
ATOM 2519 C C . ALA A 1 324 ? -17.600 7.574 6.070 1.00 77.25 324 ALA A C 1
ATOM 2521 O O . ALA A 1 324 ? -16.390 7.370 6.011 1.00 77.25 324 ALA A O 1
ATOM 2522 N N . CYS A 1 325 ? -18.441 6.812 6.765 1.00 74.38 325 CYS A N 1
ATOM 2523 C CA . CYS A 1 325 ? -17.999 5.671 7.552 1.00 74.38 325 CYS A CA 1
ATOM 2524 C C . CYS A 1 325 ? -18.401 4.347 6.898 1.00 74.38 325 CYS A C 1
ATOM 2526 O O . CYS A 1 325 ? -19.550 4.193 6.486 1.00 74.38 325 CYS A O 1
ATOM 2528 N N . PHE A 1 326 ? -17.477 3.391 6.866 1.00 71.75 326 PHE A N 1
ATOM 2529 C CA . PHE A 1 326 ? -17.639 2.065 6.274 1.00 71.75 326 PHE A CA 1
ATOM 2530 C C . PHE A 1 326 ? -17.310 0.950 7.284 1.00 71.75 326 PHE A C 1
ATOM 2532 O O . PHE A 1 326 ? -16.831 1.211 8.393 1.00 71.75 326 PHE A O 1
ATOM 2539 N N . CYS A 1 327 ? -17.622 -0.289 6.893 1.00 70.88 327 CYS A N 1
ATOM 2540 C CA . CYS A 1 327 ? -17.551 -1.513 7.698 1.00 70.88 327 CYS A CA 1
ATOM 2541 C C . CYS A 1 327 ? -18.404 -1.521 8.982 1.00 70.88 327 CYS A C 1
ATOM 2543 O O . CYS A 1 327 ? -19.051 -0.548 9.361 1.00 70.88 327 CYS A O 1
ATOM 2545 N N . GLY A 1 328 ? -18.470 -2.689 9.633 1.00 67.56 328 GLY A N 1
ATOM 2546 C CA . GLY A 1 328 ? -19.398 -2.946 10.742 1.00 67.56 328 GLY A CA 1
ATOM 2547 C C . GLY A 1 328 ? -19.122 -2.136 12.012 1.00 67.56 328 GLY A C 1
ATOM 2548 O O . GLY A 1 328 ? -20.039 -1.897 12.799 1.00 67.56 328 GLY A O 1
ATOM 2549 N N . ALA A 1 329 ? -17.881 -1.688 12.209 1.00 75.38 329 ALA A N 1
ATOM 2550 C CA . ALA A 1 329 ? -17.489 -0.940 13.395 1.00 75.38 329 ALA A CA 1
ATOM 2551 C C . ALA A 1 329 ? -17.378 0.576 13.132 1.00 75.38 329 ALA A C 1
ATOM 2553 O O . ALA A 1 329 ? -17.473 1.369 14.065 1.00 75.38 329 ALA A O 1
ATOM 2554 N N . GLY A 1 330 ? -17.278 1.015 11.873 1.00 74.62 330 GLY A N 1
ATOM 2555 C CA . GLY A 1 330 ? -17.114 2.430 11.524 1.00 74.62 330 GLY A CA 1
ATOM 2556 C C . GLY A 1 330 ? -18.244 3.350 12.008 1.00 74.62 330 GLY A C 1
ATOM 2557 O O . GLY A 1 330 ? -17.977 4.349 12.690 1.00 74.62 330 GLY A O 1
ATOM 2558 N N . PRO A 1 331 ? -19.521 3.017 11.738 1.00 81.19 331 PRO A N 1
ATOM 2559 C CA . PRO A 1 331 ? -20.671 3.799 12.193 1.00 81.19 331 PRO A CA 1
ATOM 2560 C C . PRO A 1 331 ? -20.742 3.979 13.714 1.00 81.19 331 PRO A C 1
ATOM 2562 O O . PRO A 1 331 ? -21.275 4.978 14.196 1.00 81.19 331 PRO A O 1
ATOM 2565 N N . GLN A 1 332 ? -20.166 3.049 14.478 1.00 83.94 332 GLN A N 1
ATOM 2566 C CA . GLN A 1 332 ? -20.189 3.072 15.939 1.00 83.94 332 GLN A CA 1
ATOM 2567 C C . GLN A 1 332 ? -19.362 4.221 16.533 1.00 83.94 332 GLN A C 1
ATOM 2569 O O . GLN A 1 332 ? -19.687 4.731 17.609 1.00 83.94 332 GLN A O 1
ATOM 2574 N N . HIS A 1 333 ? -18.310 4.638 15.821 1.00 85.62 333 HIS A N 1
ATOM 2575 C CA . HIS A 1 333 ? -17.385 5.700 16.228 1.00 85.62 333 HIS A CA 1
ATOM 2576 C C . HIS A 1 333 ? -17.607 7.010 15.459 1.00 85.62 333 HIS A C 1
ATOM 2578 O O . HIS A 1 333 ? -17.209 8.077 15.935 1.00 85.62 333 HIS A O 1
ATOM 2584 N N . ALA A 1 334 ? -18.301 6.948 14.317 1.00 85.62 334 ALA A N 1
ATOM 2585 C CA . ALA A 1 334 ? -18.545 8.052 13.389 1.00 85.62 334 ALA A CA 1
ATOM 2586 C C . ALA A 1 334 ? -18.932 9.367 14.080 1.00 85.62 334 ALA A C 1
ATOM 2588 O O . ALA A 1 334 ? -18.258 10.383 13.930 1.00 85.62 334 ALA A O 1
ATOM 2589 N N . CYS A 1 335 ? -19.983 9.343 14.901 1.00 88.88 335 CYS A N 1
ATOM 2590 C CA . CYS A 1 335 ? -20.497 10.537 15.570 1.00 88.88 335 CYS A CA 1
ATOM 2591 C C . CYS A 1 335 ? -19.498 11.143 16.566 1.00 88.88 335 CYS A C 1
ATOM 2593 O O . CYS A 1 335 ? -19.404 12.365 16.682 1.00 88.88 335 CYS A O 1
ATOM 2595 N N . ALA A 1 336 ? -18.771 10.308 17.312 1.00 88.44 336 ALA A N 1
ATOM 2596 C CA . ALA A 1 336 ? -17.795 10.778 18.292 1.00 88.44 336 ALA A CA 1
ATOM 2597 C C . ALA A 1 336 ? -16.576 11.403 17.598 1.00 88.44 336 ALA A C 1
ATOM 2599 O O . ALA A 1 336 ? -16.124 12.481 17.992 1.00 88.44 336 ALA A O 1
ATOM 2600 N N . ILE A 1 337 ? -16.102 10.763 16.526 1.00 89.06 337 ILE A N 1
ATOM 2601 C CA . ILE A 1 337 ? -15.006 11.253 15.689 1.00 89.06 337 ILE A CA 1
ATOM 2602 C C . ILE A 1 337 ? -15.404 12.566 15.006 1.00 89.06 337 ILE A C 1
ATOM 2604 O O . ILE A 1 337 ? -14.702 13.563 15.169 1.00 89.06 337 ILE A O 1
ATOM 2608 N N . ALA A 1 338 ? -16.556 12.612 14.330 1.00 89.81 338 ALA A N 1
ATOM 2609 C CA . ALA A 1 338 ? -17.046 13.799 13.627 1.00 89.81 338 ALA A CA 1
ATOM 2610 C C . ALA A 1 338 ? -17.162 15.018 14.556 1.00 89.81 338 ALA A C 1
ATOM 2612 O O . ALA A 1 338 ? -16.642 16.091 14.242 1.00 89.81 338 ALA A O 1
ATOM 2613 N N . ARG A 1 339 ? -17.754 14.843 15.749 1.00 90.31 339 ARG A N 1
ATOM 2614 C CA . ARG A 1 339 ? -17.839 15.914 16.758 1.00 90.31 339 ARG A CA 1
ATOM 2615 C C . ARG A 1 339 ? -16.462 16.393 17.203 1.00 90.31 339 ARG A C 1
ATOM 2617 O O . ARG A 1 339 ? -16.240 17.595 17.306 1.00 90.31 339 ARG A O 1
ATOM 2624 N N . SER A 1 340 ? -15.534 15.471 17.455 1.00 88.75 340 SER A N 1
ATOM 2625 C CA . SER A 1 340 ? -14.180 15.815 17.905 1.00 88.75 340 SER A CA 1
ATOM 2626 C C . SER A 1 340 ? -13.338 16.495 16.814 1.00 88.75 340 SER A C 1
ATOM 2628 O O . SER A 1 340 ? -12.409 17.243 17.123 1.00 88.75 340 SER A O 1
ATOM 2630 N N . LEU A 1 341 ? -13.680 16.270 15.540 1.00 89.31 341 LEU A N 1
ATOM 2631 C CA . LEU A 1 341 ? -13.094 16.928 14.367 1.00 89.31 341 LEU A CA 1
ATOM 2632 C C . LEU A 1 341 ? -13.805 18.235 13.971 1.00 89.31 341 LEU A C 1
ATOM 2634 O O . LEU A 1 341 ? -13.369 18.897 13.026 1.00 89.31 341 LEU A O 1
ATOM 2638 N N . GLY A 1 342 ? -14.880 18.614 14.671 1.00 89.25 342 GLY A N 1
ATOM 2639 C CA . GLY A 1 342 ? -15.657 19.825 14.399 1.00 89.25 342 GLY A CA 1
ATOM 2640 C C . GLY A 1 342 ? -16.497 19.768 13.119 1.00 89.25 342 GLY A C 1
ATOM 2641 O O 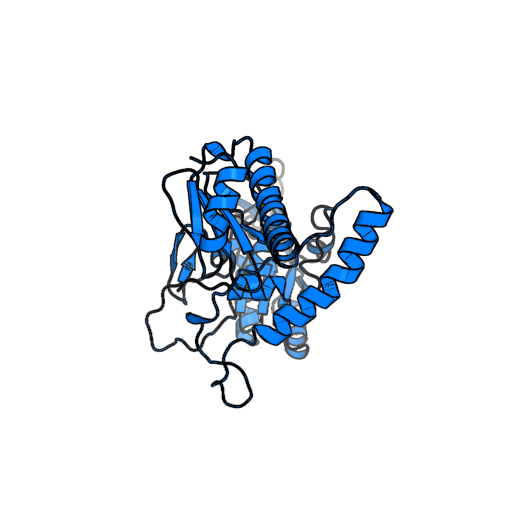. GLY A 1 342 ? -16.847 20.819 12.583 1.00 89.25 342 GLY A O 1
ATOM 2642 N N . MET A 1 343 ? -16.790 18.568 12.614 1.00 88.38 343 MET A N 1
ATOM 2643 C CA . MET A 1 343 ? -17.630 18.350 11.432 1.00 88.38 343 MET A CA 1
ATOM 2644 C C . MET A 1 343 ? -19.107 18.599 11.772 1.00 88.38 343 MET A C 1
ATOM 2646 O O . MET A 1 343 ? -19.530 18.354 12.905 1.00 88.38 343 MET A O 1
ATOM 2650 N N . LYS A 1 344 ? -19.872 19.115 10.802 1.00 68.69 344 LYS A N 1
ATOM 2651 C CA . LYS A 1 344 ? -21.294 19.463 10.951 1.00 68.69 344 LYS A CA 1
ATOM 2652 C C . LYS A 1 344 ? -22.206 18.509 10.206 1.00 68.69 344 LYS A C 1
ATOM 2654 O O . LYS A 1 344 ? -21.881 18.206 9.036 1.00 68.69 344 LYS A O 1
#

InterPro domains:
  IPR002821 Hydantoinase A/oxoprolinase [PF01968] (237-344)
  IPR008040 Hydantoinase/oxoprolinase, N-terminal [PF05378] (1-127)
  IPR045079 Oxoprolinase-like [PTHR11365] (1-238)

Secondary structure (DSSP, 8-state):
---SHHHHHHHH--S--EEEEEETT-TTHHHHTTS------TTEEEEEE--EEEE--TTSTTS--S--EE-TTS-EEEEEE---IIIIIHHHHHHHHHTT--EEEEE-TTTTT-THHHHHHHHHHHHHT-SEEEEHHHH---S-HHHHHHHHHHHHHHTT---S-TTS-PEEE-TTS-EEEGGG--HHHHSS----SS-EEEEEE-SS-EEEEEESS---SS--S---EEEEE-------GGGS---BTTTT-B---HHHHHHHHHHHHHHHHHHHHHH-TTPPPPPHHHHHHHHHHHHHHHHHHHHHHHHHHTT--GGGSEEEEETTTHHHHHHHHHHHTT--

Foldseek 3Di:
DADCVLVCCQVVVPDAQEEEEEAPPCQCVQVPFVVPDDPSRPRYHYHHFDWDKDWDDPVNPPDDPADWDQFPVRTIIGGPGDGDLPPRQLVVLVVCVVVVHQFYEYQYQPCLGVVPRVVSSQVSNVVSHRPYYFYLNVQDSDNDRNLSSVLRVSQRSRLPDDPVPVPDQDWQAFQVQDTHTNVPDTSSRSPHHDDDDFQAWEWEADAFKIKTFTDDPDDDDDPPDNHTPIDIDGFGADDDQVPDAQQDDPVGHHTDDPPVVVVVLVVVQVVVQVVVCVVPVPDDGDDSVRVVVVSLVVRLVRVLVVLQVVQVVRVHQLQRYHYHYHDDRRVVSVVVSCVVSNHD